Protein AF-A0A2S8AFX7-F1 (afdb_monomer)

Mean predicted aligned error: 3.8 Å

Sequence (195 aa):
MDLKKYFKIIALKYQKILKDNLLFWNLWNTNYLFEFLDNYKEEYPEYYNMFTEINTICWKFNDSHKISVKELYITLDKYYPFIDDNTLDDLDDFNLPEVVIKELTYSFNTIYDGIKSNKRYGDKSSDASINIISVILESNKLDYDDTNIPILKNEIDAQIKLIQDLSKPQAYTYKDRNIYRDKEAMASIKFNENY

Solvent-accessible surface area (backbone atoms only — not comparable to full-atom values): 10939 Å² total; per-residue (Å²): 116,53,64,74,59,47,54,53,49,47,56,64,38,53,78,49,41,37,78,90,38,38,60,52,55,34,50,37,29,49,41,59,42,52,62,53,44,66,79,42,33,87,83,40,44,70,60,40,53,53,50,48,56,52,52,52,54,53,42,51,25,46,60,65,76,44,82,54,66,66,59,47,46,67,62,48,54,77,43,57,70,75,66,53,69,68,67,56,69,72,45,47,85,86,38,66,72,42,39,38,53,50,44,49,44,56,51,51,51,43,50,50,52,18,62,76,68,71,47,91,52,56,80,61,30,69,48,48,45,49,52,54,50,39,54,31,29,49,40,65,76,42,66,72,74,50,45,77,43,54,40,58,33,36,53,54,54,19,51,56,51,48,48,58,53,31,49,44,96,74,87,73,37,74,92,47,44,57,65,69,56,48,71,67,33,64,60,68,67,68,70,41,90,89,98

Nearest PDB structures (foldseek):
  3f7c-assembly1_A-2  TM=6.923E-01  e=1.502E-01  Marinobacter nauticus VT8
  4tw3-assembly1_A  TM=1.532E-01  e=7.963E+00  Prochlorococcus marinus str. MIT 9313

pLDDT: mean 92.51, std 6.41, range [66.12, 98.62]

Organism: NCBI:txid1679466

Foldseek 3Di:
DWPVVLLVLLLVLLVLFDPLCLLVLLLLLLVLLLVVLVVCCVVVVVLNVLLVLLSVLSLVCSLVSHDDPVSLCVNVVVCVLVDDPVRLVPFDLLDLNSLSSNLSSVSSVQVSCCVVVVHRTDSPSLVSNLSSVVSQCVQVVHDSRPCVQLQNVQSSVQSSVSSNPSSDDDNDHPVCSQPSHDPCSNVVTGHDPVD

Radius of gyration: 16.25 Å; Cα contacts (8 Å, |Δi|>4): 209; chains: 1; bounding box: 40×34×45 Å

Structure (mmCIF, N/CA/C/O backbone):
data_AF-A0A2S8AFX7-F1
#
_entry.id   AF-A0A2S8AFX7-F1
#
loop_
_atom_site.group_PDB
_atom_site.id
_atom_site.type_symbol
_atom_site.label_atom_id
_atom_site.label_alt_id
_atom_site.label_comp_id
_atom_site.label_asym_id
_atom_site.label_entity_id
_atom_site.label_seq_id
_atom_site.pdbx_PDB_ins_code
_atom_site.Cartn_x
_atom_site.Cartn_y
_atom_site.Cartn_z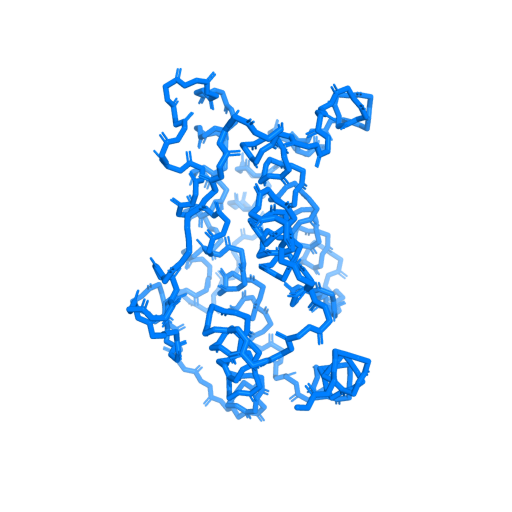
_atom_site.occupancy
_atom_site.B_iso_or_equiv
_atom_site.auth_seq_id
_atom_site.auth_comp_id
_atom_site.auth_asym_id
_atom_site.auth_atom_id
_atom_site.pdbx_PDB_model_num
ATOM 1 N N . MET A 1 1 ? -9.107 -3.747 -19.156 1.00 80.19 1 MET A N 1
ATOM 2 C CA . MET A 1 1 ? -9.891 -2.674 -18.495 1.00 80.19 1 MET A CA 1
ATOM 3 C C . MET A 1 1 ? -8.916 -1.543 -18.345 1.00 80.19 1 MET A C 1
ATOM 5 O O . MET A 1 1 ? -7.898 -1.813 -17.745 1.00 80.19 1 MET A O 1
ATOM 9 N N . ASP A 1 2 ? -9.170 -0.358 -18.892 1.00 87.88 2 ASP A N 1
ATOM 10 C CA . ASP A 1 2 ? -8.189 0.727 -18.784 1.00 87.88 2 ASP A CA 1
ATOM 11 C C . ASP A 1 2 ? -8.025 1.233 -17.337 1.00 87.88 2 ASP A C 1
ATOM 13 O O . ASP A 1 2 ? -8.918 1.068 -16.493 1.00 87.88 2 ASP A O 1
ATOM 17 N N . LEU A 1 3 ? -6.882 1.871 -17.069 1.00 90.75 3 LEU A N 1
ATOM 18 C CA . LEU A 1 3 ? -6.523 2.400 -15.753 1.00 90.75 3 LEU A CA 1
ATOM 19 C C . LEU A 1 3 ? -7.507 3.455 -15.245 1.00 90.75 3 LEU A C 1
ATOM 21 O O . LEU A 1 3 ? -7.882 3.451 -14.073 1.00 90.75 3 LEU A O 1
ATOM 25 N N . LYS A 1 4 ? -8.018 4.323 -16.125 1.00 92.62 4 LYS A N 1
ATOM 26 C CA . LYS A 1 4 ? -8.999 5.354 -15.744 1.00 92.62 4 LYS A CA 1
ATOM 27 C C . LYS A 1 4 ? -10.280 4.723 -15.202 1.00 92.62 4 LYS A C 1
ATOM 29 O O . LYS A 1 4 ? -10.865 5.215 -14.235 1.00 92.62 4 LYS A O 1
ATOM 34 N N . LYS A 1 5 ? -10.744 3.634 -15.816 1.00 93.81 5 LYS A N 1
ATOM 35 C CA . LYS A 1 5 ? -11.893 2.854 -15.353 1.00 93.81 5 LYS A CA 1
ATOM 36 C C . LYS A 1 5 ? -11.580 2.136 -14.044 1.00 93.81 5 LYS A C 1
ATOM 38 O O . LYS A 1 5 ? -12.441 2.120 -13.165 1.00 93.81 5 LYS A O 1
ATOM 43 N N . TYR A 1 6 ? -10.378 1.587 -13.902 1.00 95.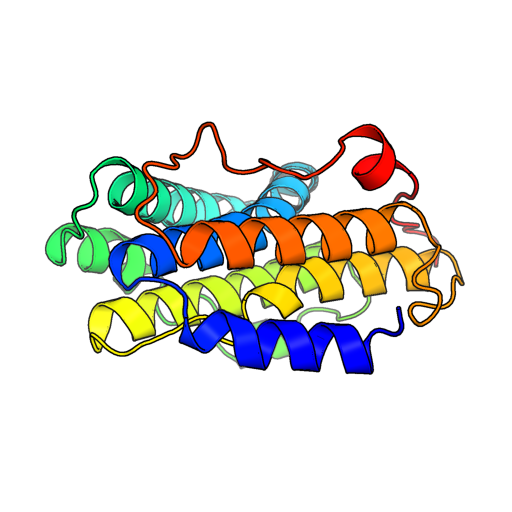31 6 TYR A N 1
ATOM 44 C CA . TYR A 1 6 ? -9.913 0.971 -12.662 1.00 95.31 6 TYR A CA 1
ATOM 45 C C . TYR A 1 6 ? -9.937 1.962 -11.480 1.00 95.31 6 TYR A C 1
ATOM 47 O O . TYR A 1 6 ? -10.636 1.698 -10.500 1.00 95.31 6 TYR A O 1
ATOM 55 N N . PHE A 1 7 ? -9.320 3.144 -11.597 1.00 95.06 7 PHE A N 1
ATOM 56 C CA . PHE A 1 7 ? -9.307 4.143 -10.518 1.00 95.06 7 PHE A CA 1
ATOM 57 C C . PHE A 1 7 ? -10.716 4.617 -10.141 1.00 95.06 7 PHE A C 1
ATOM 59 O O . PHE A 1 7 ? -11.039 4.767 -8.963 1.00 95.06 7 PHE A O 1
ATOM 66 N N . LYS A 1 8 ? -11.617 4.764 -11.124 1.00 95.50 8 LYS A N 1
ATOM 67 C CA . LYS A 1 8 ? -13.039 5.048 -10.852 1.00 95.50 8 LYS A CA 1
ATOM 68 C C . LYS A 1 8 ? -13.706 3.935 -10.042 1.00 95.50 8 LYS A C 1
ATOM 70 O O . LYS A 1 8 ? -14.503 4.221 -9.150 1.00 95.50 8 LYS A O 1
ATOM 75 N N . ILE A 1 9 ? -13.411 2.671 -10.349 1.00 95.88 9 ILE A N 1
ATOM 76 C CA . ILE A 1 9 ? -13.941 1.524 -9.603 1.00 95.88 9 ILE A CA 1
ATOM 77 C C . ILE A 1 9 ? -13.411 1.526 -8.168 1.00 95.88 9 ILE A C 1
ATOM 79 O O . ILE A 1 9 ? -14.213 1.340 -7.250 1.00 95.88 9 ILE A O 1
ATOM 83 N N . ILE A 1 10 ? -12.110 1.754 -7.970 1.00 97.06 10 ILE A N 1
ATOM 84 C CA . ILE A 1 10 ? -11.505 1.838 -6.637 1.00 97.06 10 ILE A CA 1
ATOM 85 C C . ILE A 1 10 ? -12.144 2.961 -5.828 1.00 97.06 10 ILE A C 1
ATOM 87 O O . ILE A 1 10 ? -12.676 2.685 -4.757 1.00 97.06 10 ILE A O 1
ATOM 91 N N . ALA A 1 11 ? -12.226 4.179 -6.368 1.00 95.56 11 ALA A N 1
ATOM 92 C CA . ALA A 1 11 ? -12.830 5.316 -5.674 1.00 95.56 11 ALA A CA 1
ATOM 93 C C . ALA A 1 11 ? -14.282 5.037 -5.232 1.00 95.56 11 ALA A C 1
ATOM 95 O O . ALA A 1 11 ? -14.674 5.353 -4.106 1.00 95.56 11 ALA A O 1
ATOM 96 N N . LEU A 1 12 ? -15.082 4.387 -6.088 1.00 96.19 12 LEU A N 1
ATOM 97 C CA . LEU A 1 12 ? -16.464 4.006 -5.771 1.00 96.19 12 LEU A CA 1
ATOM 98 C C . LEU A 1 12 ? -16.556 2.888 -4.723 1.00 96.19 12 LEU A C 1
ATOM 100 O O . LEU A 1 12 ? -17.450 2.905 -3.873 1.00 96.19 12 LEU A O 1
ATOM 104 N N . LYS A 1 13 ? -15.683 1.879 -4.800 1.00 97.00 13 LYS A N 1
ATOM 105 C CA . LYS A 1 13 ? -15.701 0.727 -3.885 1.00 97.00 13 LYS A CA 1
ATOM 106 C C . LYS A 1 13 ? -15.067 1.051 -2.537 1.00 97.00 13 LYS A C 1
ATOM 108 O O . LYS A 1 13 ? -15.552 0.546 -1.528 1.00 97.00 13 LYS A O 1
ATOM 113 N N . TYR A 1 14 ? -14.079 1.939 -2.499 1.00 97.44 14 TYR A N 1
ATOM 114 C CA . TYR A 1 14 ? -13.417 2.383 -1.277 1.00 97.44 14 TYR A CA 1
ATOM 115 C C . TYR A 1 14 ? -14.421 2.908 -0.256 1.00 97.44 14 TYR A C 1
ATOM 117 O O . TYR A 1 14 ? -14.331 2.553 0.914 1.00 97.44 14 TYR A O 1
ATOM 125 N N . GLN A 1 15 ? -15.441 3.658 -0.684 1.00 96.00 15 GLN A N 1
ATOM 126 C CA . GLN A 1 15 ? -16.484 4.176 0.214 1.00 96.00 15 GLN A CA 1
ATOM 127 C C . GLN A 1 15 ? -17.259 3.074 0.956 1.00 96.00 15 GLN A C 1
ATOM 129 O O . GLN A 1 15 ? -17.892 3.339 1.973 1.00 96.00 15 GLN A O 1
ATOM 134 N N . LYS A 1 16 ? -17.204 1.832 0.462 1.00 97.44 16 LYS A N 1
ATOM 135 C CA . LYS A 1 16 ? -17.906 0.675 1.024 1.00 97.44 16 LYS A CA 1
ATOM 136 C C . LYS A 1 16 ? -17.036 -0.182 1.944 1.00 97.44 16 LYS A C 1
ATOM 138 O O . LYS A 1 16 ? -17.580 -1.087 2.569 1.00 97.44 16 LYS A O 1
ATOM 143 N N . ILE A 1 17 ? -15.727 0.073 2.038 1.00 97.94 17 ILE A N 1
ATOM 144 C CA . ILE A 1 17 ? -14.847 -0.651 2.968 1.00 97.94 17 ILE A CA 1
ATOM 145 C C . ILE A 1 17 ? -15.334 -0.413 4.406 1.00 97.94 17 ILE A C 1
ATOM 147 O O . ILE A 1 17 ? -15.574 0.733 4.809 1.00 97.94 17 ILE A O 1
ATOM 151 N N . LEU A 1 18 ? -15.478 -1.476 5.195 1.00 97.25 18 LEU A N 1
ATOM 152 C CA . LEU A 1 18 ? -15.839 -1.338 6.606 1.00 97.25 18 LEU A CA 1
ATOM 153 C C . LEU A 1 18 ? -14.715 -0.650 7.386 1.00 97.25 18 LEU A C 1
ATOM 155 O O . LEU A 1 18 ? -13.544 -0.824 7.067 1.00 97.25 18 LEU A O 1
ATOM 159 N N . LYS A 1 19 ? -15.061 0.122 8.425 1.00 94.38 19 LYS A N 1
ATOM 160 C CA . LYS A 1 19 ? -14.071 0.863 9.228 1.00 94.38 19 LYS A CA 1
ATOM 161 C C . LYS A 1 19 ? -12.952 -0.049 9.746 1.00 94.38 19 LYS A C 1
ATOM 163 O O . LYS A 1 19 ? -11.786 0.309 9.627 1.00 94.38 19 LYS A O 1
ATOM 168 N N . ASP A 1 20 ? -13.312 -1.235 10.227 1.00 94.00 20 ASP A N 1
ATOM 169 C CA . ASP A 1 20 ? -12.374 -2.207 10.804 1.00 94.00 20 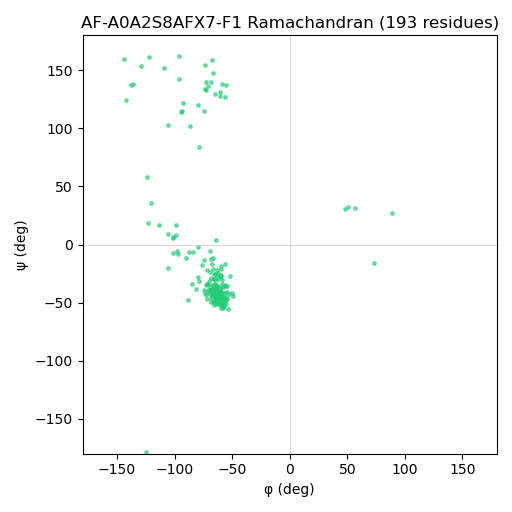ASP A CA 1
ATOM 170 C C . ASP A 1 20 ? -11.407 -2.806 9.768 1.00 94.00 20 ASP A C 1
ATOM 172 O O . ASP A 1 20 ? -10.353 -3.318 10.127 1.00 94.00 20 ASP A O 1
ATOM 176 N N . ASN A 1 21 ? -11.726 -2.677 8.479 1.00 97.31 21 ASN A N 1
ATOM 177 C CA . ASN A 1 21 ? -10.920 -3.172 7.365 1.00 97.31 21 ASN A CA 1
ATOM 178 C C . ASN A 1 21 ? -10.027 -2.087 6.736 1.00 97.31 21 ASN A C 1
ATOM 180 O O . ASN A 1 21 ? -9.241 -2.388 5.837 1.00 97.31 21 ASN A O 1
ATOM 184 N N . LEU A 1 22 ? -10.150 -0.820 7.160 1.00 96.62 22 LEU A N 1
ATOM 185 C CA . LEU A 1 22 ? -9.398 0.292 6.566 1.00 96.62 22 LEU A CA 1
ATOM 186 C C . LEU A 1 22 ? -7.893 0.134 6.757 1.00 96.62 22 LEU A C 1
ATOM 188 O O . LEU A 1 22 ? -7.130 0.374 5.824 1.00 96.62 22 LEU A O 1
ATOM 192 N N . LEU A 1 23 ? -7.459 -0.286 7.946 1.00 97.19 23 LEU A N 1
ATOM 193 C CA . LEU A 1 23 ? -6.038 -0.477 8.209 1.00 97.19 23 LEU A CA 1
ATOM 194 C C . LEU A 1 23 ? -5.467 -1.588 7.322 1.00 97.19 23 LEU A C 1
ATOM 196 O O . LEU A 1 23 ? -4.443 -1.369 6.683 1.00 97.19 23 LEU A O 1
ATOM 200 N N . PHE A 1 24 ? -6.175 -2.713 7.190 1.00 98.50 24 PHE A N 1
ATOM 201 C CA . PHE A 1 24 ? -5.773 -3.789 6.286 1.00 98.50 24 PHE A CA 1
ATOM 202 C C . PHE A 1 24 ? -5.659 -3.320 4.832 1.00 98.50 24 PHE A C 1
ATOM 204 O O . PHE A 1 24 ? -4.673 -3.627 4.173 1.00 98.50 24 PHE A O 1
ATOM 211 N N . TRP A 1 25 ? -6.633 -2.546 4.331 1.00 98.31 25 TRP A N 1
ATOM 212 C CA . TRP A 1 25 ? -6.582 -1.988 2.972 1.00 98.31 25 TRP A CA 1
ATOM 213 C C . TRP A 1 25 ? -5.297 -1.195 2.725 1.00 98.31 25 TRP A C 1
ATOM 215 O O . TRP A 1 25 ? -4.633 -1.395 1.711 1.00 98.31 25 TRP A O 1
ATOM 225 N N . ASN A 1 26 ? -4.931 -0.320 3.661 1.00 98.19 26 ASN A N 1
ATOM 226 C CA . ASN A 1 26 ? -3.717 0.475 3.534 1.00 98.19 26 ASN A CA 1
ATOM 227 C C . ASN A 1 26 ? -2.478 -0.431 3.581 1.00 98.19 26 ASN A C 1
ATOM 229 O O . ASN A 1 26 ? -1.674 -0.414 2.655 1.00 98.19 26 ASN A O 1
ATOM 233 N N . LEU A 1 27 ? -2.374 -1.291 4.599 1.00 98.25 27 LEU A N 1
ATOM 234 C CA . LEU A 1 27 ? -1.200 -2.140 4.801 1.00 98.25 27 LEU A CA 1
ATOM 235 C C . LEU A 1 27 ? -0.986 -3.170 3.695 1.00 98.25 27 LEU A C 1
ATOM 237 O O . LEU A 1 27 ? 0.155 -3.461 3.357 1.00 98.25 27 LEU A O 1
ATOM 241 N N . TRP A 1 28 ? -2.050 -3.709 3.103 1.00 98.56 28 TRP A N 1
ATOM 242 C CA . TRP A 1 28 ? -1.935 -4.644 1.986 1.00 98.56 28 TRP A CA 1
ATOM 243 C C . TRP A 1 28 ? -1.318 -3.974 0.749 1.00 98.56 28 TRP A C 1
ATOM 245 O O . TRP A 1 28 ? -0.454 -4.563 0.094 1.00 98.56 28 TRP A O 1
ATOM 255 N N . ASN A 1 29 ? -1.706 -2.727 0.450 1.00 98.25 29 ASN A N 1
ATOM 256 C CA . ASN A 1 29 ? -1.104 -1.970 -0.650 1.00 98.25 29 ASN A CA 1
ATOM 257 C C . ASN A 1 29 ? 0.353 -1.610 -0.326 1.00 98.25 29 ASN A C 1
ATOM 259 O O . ASN A 1 29 ? 1.239 -1.890 -1.128 1.00 98.25 29 ASN A O 1
ATOM 263 N N . THR A 1 30 ? 0.614 -1.111 0.885 1.00 97.38 30 THR A N 1
ATOM 264 C CA . THR A 1 30 ? 1.960 -0.770 1.373 1.00 97.38 30 THR A CA 1
ATOM 265 C C . THR A 1 30 ? 2.898 -1.982 1.446 1.00 97.38 30 THR A C 1
ATOM 267 O O . THR A 1 30 ? 4.101 -1.831 1.254 1.00 97.38 30 THR A O 1
ATOM 270 N N . ASN A 1 31 ? 2.385 -3.197 1.677 1.00 97.31 31 ASN A N 1
ATOM 271 C CA . ASN A 1 31 ? 3.223 -4.394 1.813 1.00 97.31 31 ASN A CA 1
ATOM 272 C C . ASN A 1 31 ? 4.088 -4.653 0.574 1.00 97.31 31 ASN A C 1
ATOM 274 O O . ASN A 1 31 ? 5.233 -5.067 0.717 1.00 97.31 31 ASN A O 1
ATOM 278 N N . TYR A 1 32 ? 3.564 -4.383 -0.623 1.00 95.88 32 TYR A N 1
ATOM 279 C CA . TYR A 1 32 ? 4.319 -4.591 -1.857 1.00 95.88 32 TYR A CA 1
ATOM 280 C C . TYR A 1 32 ? 5.562 -3.693 -1.932 1.00 95.88 32 TYR A C 1
ATOM 282 O O . TYR A 1 32 ? 6.638 -4.144 -2.305 1.00 95.88 32 TYR A O 1
ATOM 290 N N . LEU A 1 33 ? 5.435 -2.441 -1.490 1.00 96.50 33 LEU A N 1
ATOM 291 C CA . LEU A 1 33 ? 6.539 -1.485 -1.413 1.00 96.50 33 LEU A CA 1
ATOM 292 C C . LEU A 1 33 ? 7.568 -1.923 -0.372 1.00 96.50 33 LEU A C 1
ATOM 294 O O . LEU A 1 33 ? 8.770 -1.856 -0.604 1.00 96.50 33 LEU A O 1
ATOM 298 N N . PHE A 1 34 ? 7.092 -2.403 0.777 1.00 94.75 34 PHE A N 1
ATOM 299 C CA . PHE A 1 34 ? 7.965 -2.868 1.848 1.00 94.75 34 PHE A CA 1
ATOM 300 C C . PHE A 1 34 ? 8.806 -4.082 1.420 1.00 94.75 34 PHE A C 1
ATOM 302 O O . PHE A 1 34 ? 9.978 -4.179 1.775 1.00 94.75 34 PHE A O 1
ATOM 309 N N . GLU A 1 35 ? 8.236 -4.982 0.612 1.00 94.31 35 GLU A N 1
ATOM 310 C CA . GLU A 1 35 ? 8.966 -6.104 0.009 1.00 94.31 35 GLU A CA 1
ATOM 311 C C . GLU A 1 35 ? 10.061 -5.644 -0.966 1.00 94.31 35 GLU A C 1
ATOM 313 O O . GLU A 1 35 ? 11.089 -6.312 -1.071 1.00 94.31 35 GLU A O 1
ATOM 318 N N . PHE A 1 36 ? 9.894 -4.498 -1.637 1.00 93.06 36 PHE A N 1
ATOM 319 C CA . PHE A 1 36 ? 10.983 -3.895 -2.409 1.00 93.06 36 PHE A CA 1
ATOM 320 C C . PHE A 1 36 ? 12.055 -3.290 -1.519 1.00 93.06 36 PHE A C 1
ATOM 322 O O . PHE A 1 36 ? 13.230 -3.564 -1.748 1.00 93.06 36 PHE A O 1
ATOM 329 N N . LEU A 1 37 ? 11.669 -2.515 -0.501 1.00 95.25 37 LEU A N 1
ATOM 330 C CA . LEU A 1 37 ? 12.624 -1.875 0.403 1.00 95.25 37 LEU A CA 1
ATOM 331 C C . LEU A 1 37 ? 13.561 -2.894 1.076 1.00 95.25 37 LEU A C 1
ATOM 333 O O . LEU A 1 37 ? 14.742 -2.608 1.245 1.00 95.25 37 LEU A O 1
ATOM 337 N N . ASP A 1 38 ? 13.074 -4.096 1.412 1.00 95.00 38 ASP A N 1
ATOM 338 C CA . ASP A 1 38 ? 13.910 -5.163 1.995 1.00 95.00 38 ASP A CA 1
ATOM 339 C C . ASP A 1 38 ? 15.072 -5.597 1.081 1.00 95.00 38 ASP A C 1
ATOM 341 O O . ASP A 1 38 ? 16.128 -5.998 1.578 1.00 95.00 38 ASP A O 1
ATOM 345 N N . ASN A 1 39 ? 14.933 -5.4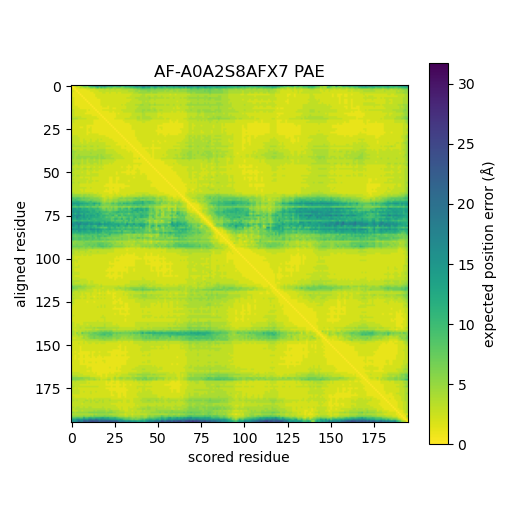59 -0.244 1.00 93.69 39 ASN A N 1
ATOM 346 C CA . ASN A 1 39 ? 16.022 -5.749 -1.183 1.00 93.69 39 ASN A CA 1
ATOM 347 C C . ASN A 1 39 ? 17.139 -4.694 -1.135 1.00 93.69 39 ASN A C 1
ATOM 349 O O . ASN A 1 39 ? 18.268 -5.007 -1.499 1.00 93.69 39 ASN A O 1
ATOM 353 N N . TYR A 1 40 ? 16.841 -3.486 -0.647 1.00 92.31 40 TYR A N 1
ATOM 354 C CA . TYR A 1 40 ? 17.746 -2.330 -0.626 1.00 92.31 40 TYR A CA 1
ATOM 355 C C . TYR A 1 40 ? 18.143 -1.903 0.794 1.00 92.31 40 TYR A C 1
ATOM 357 O O . TYR A 1 40 ? 18.644 -0.801 1.014 1.00 92.31 40 TYR A O 1
ATOM 365 N N . LYS A 1 41 ? 17.942 -2.773 1.790 1.00 94.75 41 LYS A N 1
ATOM 366 C CA . LYS A 1 41 ? 18.207 -2.456 3.203 1.00 94.75 41 LYS A CA 1
ATOM 367 C C . LYS A 1 41 ? 19.658 -2.098 3.525 1.00 94.75 41 LYS A C 1
ATOM 369 O O . LYS A 1 41 ? 19.892 -1.382 4.489 1.00 94.75 41 LYS A O 1
ATOM 374 N N . GLU A 1 42 ? 20.619 -2.599 2.751 1.00 95.88 42 GLU A N 1
ATOM 375 C CA . GLU A 1 42 ? 22.038 -2.271 2.945 1.00 95.88 42 GLU A CA 1
ATOM 376 C C . GLU A 1 42 ? 22.390 -0.903 2.339 1.00 95.88 42 GLU A C 1
ATOM 378 O O . GLU A 1 42 ? 23.287 -0.226 2.834 1.00 95.88 42 GLU A O 1
ATOM 383 N N . GLU A 1 43 ? 21.668 -0.481 1.297 1.00 94.38 43 GLU A N 1
ATOM 384 C CA . GLU A 1 43 ? 21.848 0.814 0.628 1.00 94.38 43 GLU A CA 1
ATOM 385 C C . GLU A 1 43 ? 21.139 1.942 1.390 1.00 94.38 43 GLU A C 1
ATOM 387 O O . GLU A 1 43 ? 21.692 3.027 1.555 1.00 94.38 43 GLU A O 1
ATOM 392 N N . TYR A 1 44 ? 19.949 1.655 1.930 1.00 93.75 44 TYR A N 1
ATOM 393 C CA . TYR A 1 44 ? 19.103 2.607 2.656 1.00 93.75 44 TYR A CA 1
ATOM 394 C C . TYR A 1 44 ? 18.758 2.114 4.081 1.00 93.75 44 TYR A C 1
ATOM 396 O O . TYR A 1 44 ? 17.578 1.982 4.431 1.00 93.75 44 TYR A O 1
ATOM 404 N N . PRO A 1 45 ? 19.755 1.842 4.948 1.00 95.06 45 PRO A N 1
ATOM 405 C CA . PRO A 1 45 ? 19.535 1.197 6.245 1.00 95.06 45 PRO A CA 1
ATOM 406 C C . PRO A 1 45 ? 18.710 2.043 7.218 1.00 95.06 45 PRO A C 1
ATOM 408 O O . PRO A 1 45 ? 17.931 1.501 8.003 1.00 95.06 45 PRO A O 1
ATOM 411 N N . GLU A 1 46 ? 18.850 3.368 7.184 1.00 92.06 46 GLU A N 1
ATOM 412 C CA . GLU A 1 46 ? 18.098 4.268 8.066 1.00 92.06 46 GLU A CA 1
ATOM 413 C C . GLU A 1 46 ? 16.596 4.218 7.757 1.00 92.06 46 GLU A C 1
ATOM 415 O O . GLU A 1 46 ? 15.785 3.975 8.657 1.00 92.06 46 GLU A O 1
ATOM 420 N N . TYR A 1 47 ? 16.234 4.333 6.475 1.00 93.56 47 TYR A N 1
ATOM 421 C CA . TYR A 1 47 ? 14.851 4.220 6.017 1.00 93.56 47 TYR A CA 1
ATOM 422 C C . TYR A 1 47 ? 14.289 2.816 6.241 1.00 93.56 47 TYR A C 1
ATOM 424 O O . TYR A 1 47 ? 13.175 2.679 6.747 1.00 93.56 47 TYR A O 1
ATOM 432 N N . TYR A 1 48 ? 15.061 1.766 5.942 1.00 96.00 48 TYR A N 1
ATOM 433 C CA . TYR A 1 48 ? 14.644 0.385 6.191 1.00 96.00 48 TYR A CA 1
ATOM 434 C C . TYR A 1 48 ? 14.321 0.136 7.668 1.00 96.00 48 TYR A C 1
ATOM 436 O O . TYR A 1 48 ? 13.254 -0.398 7.985 1.00 96.00 48 TYR A O 1
ATOM 444 N N . ASN A 1 49 ? 15.193 0.559 8.586 1.00 94.00 49 ASN A N 1
ATOM 445 C CA . ASN A 1 49 ? 14.970 0.380 10.020 1.00 94.00 49 ASN A CA 1
ATOM 446 C C . ASN A 1 49 ? 13.735 1.152 10.499 1.00 94.00 49 ASN A C 1
ATOM 448 O O . ASN A 1 49 ? 12.885 0.586 11.189 1.00 94.00 49 ASN A O 1
ATOM 452 N N . MET A 1 50 ? 13.594 2.413 10.080 1.00 92.81 50 MET A N 1
ATOM 453 C CA . MET A 1 50 ? 12.427 3.233 10.402 1.00 92.81 50 MET A CA 1
ATOM 454 C C . MET A 1 50 ? 11.128 2.582 9.911 1.00 92.81 50 MET A C 1
ATOM 456 O O . MET A 1 50 ? 10.218 2.335 10.706 1.00 92.81 50 MET A O 1
ATOM 460 N N . PHE A 1 51 ? 11.035 2.248 8.622 1.00 95.12 51 PHE A N 1
ATOM 461 C CA . PHE A 1 51 ? 9.825 1.640 8.073 1.00 95.12 51 PHE A CA 1
ATOM 462 C C . PHE A 1 51 ? 9.554 0.255 8.650 1.00 95.12 51 PHE A C 1
ATOM 464 O O . PHE A 1 51 ? 8.392 -0.120 8.775 1.00 95.12 51 PHE A O 1
ATOM 471 N N . THR A 1 52 ? 10.578 -0.499 9.052 1.00 95.12 52 THR A N 1
ATOM 472 C CA . THR A 1 52 ? 10.393 -1.790 9.728 1.00 95.12 52 THR A CA 1
ATOM 473 C C . THR A 1 52 ? 9.681 -1.619 11.066 1.00 95.12 52 THR A C 1
ATOM 475 O O . THR A 1 52 ? 8.728 -2.353 11.349 1.00 95.12 52 THR A O 1
ATOM 478 N N . GLU A 1 53 ? 10.088 -0.639 11.878 1.00 92.94 53 GLU A N 1
ATOM 479 C CA . GLU A 1 53 ? 9.424 -0.334 13.151 1.00 92.94 53 GLU A CA 1
ATOM 480 C C . GLU A 1 53 ? 7.959 0.073 12.930 1.00 92.94 53 GLU A C 1
ATOM 482 O O . GLU A 1 53 ? 7.055 -0.468 13.577 1.00 92.94 53 GLU A O 1
ATOM 487 N N . ILE A 1 54 ? 7.719 0.964 11.962 1.00 93.31 54 ILE A N 1
ATOM 488 C CA . ILE A 1 54 ? 6.388 1.469 11.597 1.00 93.31 54 ILE A CA 1
ATOM 489 C C . ILE A 1 54 ? 5.486 0.335 11.079 1.00 93.31 54 ILE A C 1
ATOM 491 O O . ILE A 1 54 ? 4.375 0.127 11.572 1.00 93.31 54 ILE A O 1
ATOM 495 N N . ASN A 1 55 ? 5.966 -0.445 10.111 1.00 95.06 55 ASN A N 1
ATOM 496 C CA . ASN A 1 55 ? 5.219 -1.544 9.507 1.00 95.06 55 ASN A CA 1
ATOM 497 C C . ASN A 1 55 ? 4.849 -2.599 10.562 1.00 95.06 55 ASN A C 1
ATOM 499 O O . ASN A 1 55 ? 3.705 -3.055 10.624 1.00 95.06 55 ASN A O 1
ATOM 503 N N . THR A 1 56 ? 5.789 -2.928 11.455 1.00 94.69 56 THR A N 1
ATOM 504 C CA . THR A 1 56 ? 5.570 -3.890 12.544 1.00 94.69 56 THR A CA 1
ATOM 505 C C . THR A 1 56 ? 4.450 -3.441 13.479 1.00 94.69 56 THR A C 1
ATOM 507 O O . THR A 1 56 ? 3.563 -4.237 13.807 1.00 94.69 56 THR A O 1
ATOM 510 N N . ILE A 1 57 ? 4.447 -2.172 13.905 1.00 93.31 57 ILE A N 1
ATOM 511 C CA . ILE A 1 57 ? 3.409 -1.682 14.818 1.00 93.31 57 ILE A CA 1
ATOM 512 C C . ILE A 1 57 ? 2.039 -1.603 14.134 1.00 93.31 57 ILE A C 1
ATOM 514 O O . ILE A 1 57 ? 1.032 -1.994 14.731 1.00 93.31 57 ILE A O 1
ATOM 518 N N . CYS A 1 58 ? 1.980 -1.185 12.868 1.00 94.69 58 CYS A N 1
ATOM 519 C CA . CYS A 1 58 ? 0.719 -1.123 12.136 1.00 94.69 58 CYS A CA 1
ATOM 520 C C . CYS A 1 58 ? 0.101 -2.514 11.933 1.00 94.69 58 CYS A C 1
ATOM 522 O O . CYS A 1 58 ? -1.098 -2.687 12.171 1.00 94.69 58 CYS A O 1
ATOM 524 N N . TRP A 1 59 ? 0.899 -3.522 11.574 1.00 97.00 59 TRP A N 1
ATOM 525 C CA . TRP A 1 59 ? 0.405 -4.897 11.469 1.00 97.00 59 TRP A CA 1
ATOM 526 C C . TRP A 1 59 ? -0.031 -5.470 12.816 1.00 97.00 59 TRP A C 1
ATOM 528 O O . TRP A 1 59 ? -1.068 -6.125 12.885 1.00 97.00 59 TRP A O 1
ATOM 538 N N . LYS A 1 60 ? 0.666 -5.151 13.913 1.00 95.69 60 LYS A N 1
ATOM 539 C CA . LYS A 1 60 ? 0.219 -5.521 15.266 1.00 95.69 60 LYS A CA 1
ATOM 540 C C . LYS A 1 60 ? -1.169 -4.947 15.588 1.00 95.69 60 LYS A C 1
ATOM 542 O O . LYS A 1 60 ? -2.000 -5.639 16.184 1.00 95.69 60 LYS A O 1
ATOM 547 N N . PHE A 1 61 ? -1.449 -3.700 15.206 1.00 94.81 61 PHE A N 1
ATOM 548 C CA . PHE A 1 61 ? -2.776 -3.100 15.398 1.00 94.81 61 PHE A CA 1
ATOM 549 C C . PHE A 1 61 ? -3.848 -3.756 14.536 1.00 94.81 61 PHE A C 1
ATOM 551 O O . PHE A 1 61 ? -4.952 -3.992 15.031 1.00 94.81 61 PHE A O 1
ATOM 558 N N . ASN A 1 62 ? -3.518 -4.085 13.285 1.00 96.31 62 ASN A N 1
ATOM 559 C CA . ASN A 1 62 ? -4.414 -4.827 12.407 1.00 96.31 62 ASN A CA 1
ATOM 560 C C . ASN A 1 62 ? -4.770 -6.194 13.008 1.00 96.31 62 ASN A C 1
ATOM 562 O O . ASN A 1 62 ? -5.942 -6.483 13.229 1.00 96.31 62 ASN A O 1
ATOM 566 N N . ASP A 1 63 ? -3.760 -6.991 13.355 1.00 96.19 63 ASP A N 1
ATOM 567 C CA . ASP A 1 63 ? -3.928 -8.373 13.819 1.00 96.19 63 ASP A CA 1
ATOM 568 C C . ASP A 1 63 ? -4.651 -8.465 15.170 1.00 96.19 63 ASP A C 1
ATOM 570 O O . ASP A 1 63 ? -5.351 -9.436 15.453 1.00 96.19 63 ASP A O 1
ATOM 574 N N . SER A 1 64 ? -4.502 -7.448 16.022 1.00 93.94 64 SER A N 1
ATOM 575 C CA . SER A 1 64 ? -5.205 -7.376 17.308 1.00 93.94 64 SER A CA 1
ATOM 576 C C . SER A 1 64 ? -6.586 -6.718 17.225 1.00 93.94 64 SER A C 1
ATOM 578 O O . SER A 1 64 ? -7.296 -6.695 18.236 1.00 93.94 64 SER A O 1
ATOM 580 N N . HIS A 1 65 ? -6.956 -6.161 16.064 1.00 89.69 65 HIS A N 1
ATOM 581 C CA . HIS A 1 65 ? -8.122 -5.292 15.866 1.00 89.69 65 HIS A CA 1
ATOM 582 C C . HIS A 1 65 ? -8.226 -4.169 16.915 1.00 89.69 65 HIS A C 1
ATOM 584 O O . HIS A 1 65 ? -9.318 -3.750 17.312 1.00 89.69 65 HIS A O 1
ATOM 590 N N . LYS A 1 66 ? -7.079 -3.701 17.421 1.00 89.56 66 LYS A N 1
ATOM 591 C CA . LYS A 1 66 ? -6.989 -2.716 18.501 1.00 89.56 66 LYS A CA 1
ATOM 592 C C . LYS A 1 66 ? -5.841 -1.760 18.239 1.00 89.56 66 LYS A C 1
ATOM 594 O O . LYS A 1 66 ? -4.686 -2.156 18.144 1.00 89.56 66 LYS A O 1
ATOM 599 N N . ILE A 1 67 ? -6.167 -0.474 18.213 1.00 86.38 67 ILE A N 1
ATOM 600 C CA . ILE A 1 67 ? -5.179 0.594 18.103 1.00 86.38 67 ILE A CA 1
ATOM 601 C C . ILE A 1 67 ? -4.830 1.066 19.511 1.00 86.38 67 ILE A C 1
ATOM 603 O O . ILE A 1 67 ? -5.664 1.638 20.216 1.00 86.38 67 ILE A O 1
ATOM 607 N N . SER A 1 68 ? -3.581 0.848 19.918 1.00 85.81 68 SER A N 1
ATOM 608 C CA . SER A 1 68 ? -3.042 1.464 21.126 1.00 85.81 68 SER A CA 1
ATOM 609 C C . SER A 1 68 ? -2.492 2.837 20.772 1.00 85.81 68 SER A C 1
ATOM 611 O O . SER A 1 68 ? -1.389 2.956 20.249 1.00 85.81 68 SER A O 1
ATOM 613 N N . VAL A 1 69 ? -3.247 3.888 21.093 1.00 76.19 69 VAL A N 1
ATOM 614 C CA . VAL A 1 69 ? -2.831 5.284 20.868 1.00 76.19 69 VAL A CA 1
ATOM 615 C C . VAL A 1 69 ? -1.475 5.580 21.522 1.00 76.19 69 VAL A C 1
ATOM 617 O O . VAL A 1 69 ? -0.650 6.284 20.954 1.00 76.19 69 VAL A O 1
ATOM 620 N N . LYS A 1 70 ? -1.201 4.989 22.693 1.00 82.12 70 LYS A N 1
ATOM 621 C CA . LYS A 1 70 ? 0.092 5.130 23.372 1.00 82.12 70 LYS A CA 1
ATOM 622 C C . LYS A 1 70 ? 1.240 4.518 22.564 1.00 82.12 70 LYS A C 1
ATOM 624 O O . LYS A 1 70 ? 2.285 5.144 22.455 1.00 82.12 70 LYS A O 1
ATOM 629 N N . GLU A 1 71 ? 1.070 3.304 22.040 1.00 82.94 71 GLU A N 1
ATOM 630 C CA . GLU A 1 71 ? 2.113 2.667 21.220 1.00 82.94 71 GLU A CA 1
ATOM 63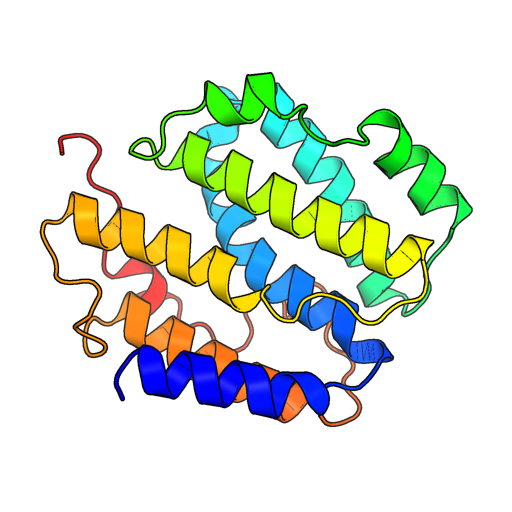1 C C . GLU A 1 71 ? 2.269 3.382 19.875 1.00 82.94 71 GLU A C 1
ATOM 633 O O . GLU A 1 71 ? 3.390 3.564 19.417 1.00 82.94 71 GLU A O 1
ATOM 638 N N . LEU A 1 72 ? 1.162 3.862 19.299 1.00 79.12 72 LEU A N 1
ATOM 639 C CA . LEU A 1 72 ? 1.175 4.685 18.096 1.00 79.12 72 LEU A CA 1
ATOM 640 C C . LEU A 1 72 ? 2.036 5.936 18.304 1.00 79.12 72 LEU A C 1
ATOM 642 O O . LEU A 1 72 ? 2.927 6.175 17.504 1.00 79.12 72 LEU A O 1
ATOM 646 N N . TYR A 1 73 ? 1.834 6.684 19.392 1.00 77.50 73 TYR A N 1
ATOM 647 C CA . TYR A 1 73 ? 2.650 7.866 19.680 1.00 77.50 73 TYR A CA 1
ATOM 648 C C . TYR A 1 73 ? 4.107 7.515 19.998 1.00 77.50 73 TYR A C 1
ATOM 650 O O . TYR A 1 73 ? 5.009 8.150 19.474 1.00 77.50 73 TYR A O 1
ATOM 658 N N . ILE A 1 74 ? 4.374 6.479 20.802 1.00 79.44 74 ILE A N 1
ATOM 659 C CA . ILE A 1 74 ? 5.758 6.109 21.154 1.00 79.44 74 ILE A CA 1
ATOM 660 C C . ILE A 1 74 ? 6.575 5.710 19.918 1.00 79.44 74 ILE A C 1
ATOM 662 O O . ILE A 1 74 ? 7.748 6.066 19.835 1.00 79.44 74 ILE A O 1
ATOM 666 N N . THR A 1 75 ? 5.980 4.968 18.982 1.00 74.75 75 THR A N 1
ATOM 667 C CA . THR A 1 75 ? 6.692 4.484 17.795 1.00 74.75 75 THR A CA 1
ATOM 668 C C . THR A 1 75 ? 6.643 5.492 16.651 1.00 74.75 75 THR A C 1
ATOM 670 O O . THR A 1 75 ? 7.681 5.791 16.076 1.00 74.75 75 THR A O 1
ATOM 673 N N . LEU A 1 76 ? 5.470 6.044 16.324 1.00 74.62 76 LEU A N 1
ATOM 674 C CA . LEU A 1 76 ? 5.300 6.893 15.141 1.00 74.62 76 LEU A CA 1
ATOM 675 C C . LEU A 1 76 ? 5.674 8.362 15.386 1.00 74.62 76 LEU A C 1
ATOM 677 O O . LEU A 1 76 ? 6.250 8.962 14.486 1.00 74.62 76 LEU A O 1
ATOM 681 N N . ASP A 1 77 ? 5.453 8.941 16.578 1.00 77.50 77 ASP A N 1
ATOM 682 C CA . ASP A 1 77 ? 5.802 10.362 16.811 1.00 77.50 77 ASP A CA 1
ATOM 683 C C . ASP A 1 77 ? 7.309 10.601 16.833 1.00 77.50 77 ASP A C 1
ATOM 685 O O . ASP A 1 77 ? 7.750 11.713 16.562 1.00 77.50 77 ASP A O 1
ATOM 689 N N . LYS A 1 78 ? 8.109 9.570 17.136 1.00 76.31 78 LYS A N 1
ATOM 690 C CA . LYS A 1 78 ? 9.573 9.650 17.037 1.00 76.31 78 LYS A CA 1
ATOM 691 C C . LYS A 1 78 ? 10.012 10.056 15.632 1.00 76.31 78 LYS A C 1
ATOM 693 O O . LYS A 1 78 ? 11.025 10.731 15.484 1.00 76.31 78 LYS A O 1
ATOM 698 N N . TYR A 1 79 ? 9.267 9.596 14.635 1.00 76.44 79 TYR A N 1
ATOM 699 C CA . TYR A 1 79 ? 9.604 9.779 13.241 1.00 76.44 79 TYR A CA 1
ATOM 700 C C . TYR A 1 79 ? 8.722 10.834 12.572 1.00 76.44 79 TYR A C 1
ATOM 702 O O . TYR A 1 79 ? 9.142 11.356 11.563 1.00 76.44 79 TYR A O 1
ATOM 710 N N . TYR A 1 80 ? 7.543 11.184 13.101 1.00 72.75 80 TYR A N 1
ATOM 711 C CA . TYR A 1 80 ? 6.589 12.065 12.416 1.00 72.75 80 TYR A CA 1
ATOM 712 C C . TYR A 1 80 ? 7.000 13.560 12.387 1.00 72.75 80 TYR A C 1
ATOM 714 O O . TYR A 1 80 ? 7.266 14.127 13.453 1.00 72.75 80 TYR A O 1
ATOM 722 N N . PRO A 1 81 ? 6.912 14.256 11.229 1.00 69.94 81 PRO A N 1
ATOM 723 C CA . PRO A 1 81 ? 6.625 13.722 9.888 1.00 69.94 81 PRO A CA 1
ATOM 724 C C . PRO A 1 81 ? 7.748 12.789 9.414 1.00 69.94 81 PRO A C 1
ATOM 726 O O . PRO A 1 81 ? 8.907 13.174 9.502 1.00 69.94 81 PRO A O 1
ATOM 729 N N . PHE A 1 82 ? 7.389 11.578 8.943 1.00 75.94 82 PHE A N 1
ATOM 730 C CA . PHE A 1 82 ? 8.330 10.448 8.770 1.00 75.94 82 PHE A CA 1
ATOM 731 C C . PHE A 1 82 ? 9.607 10.814 8.008 1.00 75.94 82 PHE A C 1
ATOM 733 O O . PHE A 1 82 ? 10.694 10.396 8.395 1.00 75.94 82 PHE A O 1
ATOM 740 N N . ILE A 1 83 ? 9.458 11.606 6.949 1.00 79.75 83 ILE A N 1
ATOM 741 C CA . ILE A 1 83 ? 10.535 12.276 6.224 1.00 79.75 83 ILE A CA 1
ATOM 742 C C . ILE A 1 83 ? 10.024 13.693 5.944 1.00 79.75 83 ILE A C 1
ATOM 744 O O . ILE A 1 83 ? 8.840 13.858 5.629 1.00 79.75 83 ILE A O 1
ATOM 748 N N . ASP A 1 84 ? 10.868 14.711 6.113 1.00 79.81 84 ASP A N 1
ATOM 749 C CA . ASP A 1 84 ? 10.491 16.089 5.802 1.00 79.81 84 ASP A CA 1
ATOM 750 C C . ASP A 1 84 ? 10.440 16.334 4.288 1.00 79.81 84 ASP A C 1
ATOM 752 O O . ASP A 1 84 ? 11.125 15.667 3.514 1.00 79.81 84 ASP A O 1
ATOM 756 N N . ASP A 1 85 ? 9.635 17.314 3.874 1.00 79.44 85 ASP A N 1
ATOM 757 C CA . ASP A 1 85 ? 9.359 17.568 2.457 1.00 79.44 85 ASP A CA 1
ATOM 758 C C . ASP A 1 85 ? 10.629 17.874 1.643 1.00 79.44 85 ASP A C 1
ATOM 760 O O . ASP A 1 85 ? 10.715 17.441 0.501 1.00 79.44 85 ASP A O 1
ATOM 764 N N . ASN A 1 86 ? 11.648 18.534 2.217 1.00 81.94 86 ASN A N 1
ATOM 765 C CA . ASN A 1 86 ? 12.875 18.828 1.462 1.00 81.94 86 ASN A CA 1
ATOM 766 C C . ASN A 1 86 ? 13.658 17.545 1.172 1.00 81.94 86 ASN A C 1
ATOM 768 O O . ASN A 1 86 ? 14.121 17.342 0.056 1.00 81.94 86 ASN A O 1
ATOM 772 N N . THR A 1 87 ? 13.764 16.659 2.165 1.00 82.75 87 THR A N 1
ATOM 773 C CA . THR A 1 87 ? 14.412 15.356 1.985 1.00 82.75 87 THR A CA 1
ATOM 774 C C . THR A 1 87 ? 13.639 14.486 0.988 1.00 82.75 87 THR A C 1
ATOM 776 O O . THR A 1 87 ? 14.252 13.755 0.217 1.00 82.75 87 THR A O 1
ATOM 779 N N . LEU A 1 88 ? 12.302 14.566 0.960 1.00 85.19 88 LEU A N 1
ATOM 780 C CA . LEU A 1 88 ? 11.491 13.883 -0.056 1.00 85.19 88 LEU A CA 1
ATOM 781 C C . LEU A 1 88 ? 11.685 14.464 -1.461 1.00 85.19 88 LEU A C 1
ATOM 783 O O . LEU A 1 88 ? 11.697 13.702 -2.425 1.00 85.19 88 LEU A O 1
ATOM 787 N N . ASP A 1 89 ? 11.822 15.782 -1.590 1.00 85.62 89 ASP A N 1
ATOM 788 C CA . ASP A 1 89 ? 12.037 16.450 -2.877 1.00 85.62 89 ASP A CA 1
ATOM 789 C C . ASP A 1 89 ? 13.420 16.132 -3.472 1.00 85.62 89 ASP A C 1
ATOM 791 O O . ASP A 1 89 ? 13.566 16.101 -4.694 1.00 85.62 89 ASP A O 1
ATOM 795 N N . ASP A 1 90 ? 14.413 15.849 -2.623 1.00 89.31 90 ASP A N 1
ATOM 796 C CA . ASP A 1 90 ? 15.776 15.485 -3.032 1.00 89.31 90 ASP A CA 1
ATOM 797 C C . ASP A 1 90 ? 15.904 14.037 -3.548 1.00 89.31 90 ASP A C 1
ATOM 799 O O . ASP A 1 90 ? 16.887 13.709 -4.215 1.00 89.31 90 ASP A O 1
ATOM 803 N N . LEU A 1 91 ? 14.933 13.168 -3.247 1.00 89.12 91 LEU A N 1
ATOM 804 C CA . LEU A 1 91 ? 14.908 11.780 -3.716 1.00 89.12 91 LEU A CA 1
ATOM 805 C C . LEU A 1 91 ? 14.564 11.715 -5.220 1.00 89.12 91 LEU A C 1
ATOM 807 O O . LEU A 1 91 ? 13.676 12.418 -5.705 1.00 89.12 91 LEU A O 1
ATOM 811 N N . ASP A 1 92 ? 15.221 10.830 -5.957 1.00 87.25 92 ASP A N 1
ATOM 812 C CA . ASP A 1 92 ? 15.095 10.655 -7.401 1.00 87.25 92 ASP A CA 1
ATOM 813 C C . ASP A 1 92 ? 13.846 9.835 -7.774 1.00 87.25 92 ASP A C 1
ATOM 815 O O . ASP A 1 92 ? 13.701 8.667 -7.411 1.00 87.25 92 ASP A O 1
ATOM 819 N N . ASP A 1 93 ? 12.950 10.446 -8.554 1.00 85.81 93 ASP A N 1
ATOM 820 C CA . ASP A 1 93 ? 11.717 9.822 -9.053 1.00 85.81 93 ASP A CA 1
ATOM 821 C C . ASP A 1 93 ? 11.963 8.696 -10.074 1.00 85.81 93 ASP A C 1
ATOM 823 O O . ASP A 1 93 ? 11.046 7.936 -10.392 1.00 85.81 93 ASP A O 1
ATOM 827 N N . PHE A 1 94 ? 13.187 8.568 -10.590 1.00 84.12 94 PHE A N 1
ATOM 828 C CA . PHE A 1 94 ? 13.581 7.512 -11.525 1.00 84.12 94 PHE A CA 1
ATOM 829 C C . PHE A 1 94 ? 14.368 6.381 -10.849 1.00 84.12 94 PHE A C 1
ATOM 831 O O . PHE A 1 94 ? 14.609 5.337 -11.461 1.00 84.12 94 PHE A O 1
ATOM 838 N N . ASN A 1 95 ? 14.722 6.544 -9.572 1.00 89.62 95 ASN A N 1
ATOM 839 C CA . ASN A 1 95 ? 15.384 5.529 -8.767 1.00 89.62 95 ASN A CA 1
ATOM 840 C C . ASN A 1 95 ? 14.339 4.726 -7.973 1.00 89.62 95 ASN A C 1
ATOM 842 O O . ASN A 1 95 ? 13.673 5.247 -7.081 1.00 89.62 95 ASN A O 1
ATOM 846 N N . LEU A 1 96 ? 14.190 3.433 -8.282 1.00 92.12 96 LEU A N 1
ATOM 847 C CA . LEU A 1 96 ? 13.163 2.592 -7.658 1.00 92.12 96 LEU A CA 1
ATOM 848 C C . LEU A 1 96 ? 13.223 2.569 -6.111 1.00 92.12 96 LEU A C 1
ATOM 850 O O . LEU A 1 96 ? 12.174 2.782 -5.499 1.00 92.12 96 LEU A O 1
ATOM 854 N N . PRO A 1 97 ? 14.375 2.309 -5.458 1.00 93.38 97 PRO A N 1
ATOM 855 C CA . PRO A 1 97 ? 14.501 2.425 -4.002 1.00 93.38 97 PRO A CA 1
ATOM 856 C C . PRO A 1 97 ? 13.967 3.744 -3.431 1.00 93.38 97 PRO A C 1
ATOM 858 O O . PRO A 1 97 ? 13.247 3.745 -2.431 1.00 93.38 97 PRO A O 1
ATOM 861 N N . GLU A 1 98 ? 14.281 4.863 -4.077 1.00 94.44 98 GLU A N 1
ATOM 862 C CA . GLU A 1 98 ? 13.908 6.194 -3.601 1.00 94.44 98 GLU A CA 1
ATOM 863 C C . GLU A 1 98 ? 12.420 6.487 -3.814 1.00 94.44 98 GLU A C 1
ATOM 865 O O . GLU A 1 98 ? 11.751 6.971 -2.897 1.00 94.44 98 GLU A O 1
ATOM 870 N N . VAL A 1 99 ? 11.846 6.061 -4.943 1.00 95.06 99 VAL A N 1
ATOM 871 C CA . VAL A 1 99 ? 10.389 6.078 -5.156 1.00 95.06 99 VAL A CA 1
ATOM 872 C C . VAL A 1 99 ? 9.670 5.228 -4.104 1.00 95.06 99 VAL A C 1
ATOM 874 O O . VAL A 1 99 ? 8.651 5.648 -3.552 1.00 95.06 99 VAL A O 1
ATOM 877 N N . VAL A 1 100 ? 10.204 4.049 -3.766 1.00 96.75 100 VAL A N 1
ATOM 878 C CA . VAL A 1 100 ? 9.659 3.198 -2.696 1.00 96.75 100 VAL A CA 1
ATOM 879 C C . VAL A 1 100 ? 9.658 3.939 -1.358 1.00 96.75 100 VAL A C 1
ATOM 881 O O . VAL A 1 100 ? 8.651 3.904 -0.649 1.00 96.75 100 VAL A O 1
ATOM 884 N N . ILE A 1 101 ? 10.735 4.650 -1.017 1.00 96.19 101 ILE A N 1
ATOM 885 C CA . ILE A 1 101 ? 10.822 5.461 0.207 1.00 96.19 101 ILE A CA 1
ATOM 886 C C . ILE A 1 101 ? 9.767 6.581 0.212 1.00 96.19 101 ILE A C 1
ATOM 888 O O . ILE A 1 101 ? 9.079 6.759 1.227 1.00 96.19 101 ILE A O 1
ATOM 892 N N . LYS A 1 102 ? 9.577 7.295 -0.907 1.00 95.19 102 LYS A N 1
ATOM 893 C CA . LYS A 1 102 ? 8.535 8.332 -1.039 1.00 95.19 102 LYS A CA 1
ATOM 894 C C . LYS A 1 102 ? 7.139 7.758 -0.806 1.00 95.19 102 LYS A C 1
ATOM 896 O O . LYS A 1 102 ? 6.390 8.235 0.048 1.00 95.19 102 LYS A O 1
ATOM 901 N N . GLU A 1 103 ? 6.798 6.687 -1.513 1.00 96.31 103 GLU A N 1
ATOM 902 C CA . GLU A 1 103 ? 5.464 6.090 -1.452 1.00 96.31 103 GLU A CA 1
ATOM 903 C C . GLU A 1 103 ? 5.160 5.444 -0.089 1.00 96.31 103 GLU A C 1
ATOM 905 O O . GLU A 1 103 ? 4.032 5.530 0.414 1.00 96.31 103 GLU A O 1
ATOM 910 N N . LEU A 1 104 ? 6.164 4.844 0.566 1.00 96.38 104 LEU A N 1
ATOM 911 C CA . LEU A 1 104 ? 6.039 4.374 1.949 1.00 96.38 104 LEU A CA 1
ATOM 912 C C . LEU A 1 104 ? 5.791 5.542 2.908 1.00 96.38 104 LEU A C 1
ATOM 914 O O . LEU A 1 104 ? 4.922 5.439 3.777 1.00 96.38 104 LEU A O 1
ATOM 918 N N . THR A 1 105 ? 6.492 6.663 2.726 1.00 95.12 105 THR A N 1
ATOM 919 C CA . THR A 1 105 ? 6.294 7.877 3.530 1.00 95.12 105 THR A CA 1
ATOM 920 C C . THR A 1 105 ? 4.866 8.393 3.412 1.00 95.12 105 THR A C 1
ATOM 922 O O . THR A 1 105 ? 4.186 8.560 4.428 1.00 95.12 105 THR A O 1
ATOM 925 N N . TYR A 1 106 ? 4.362 8.576 2.188 1.00 94.25 106 TYR A N 1
ATOM 926 C CA . TYR A 1 106 ? 2.989 9.035 1.961 1.00 94.25 106 TYR A CA 1
ATOM 927 C C . TYR A 1 106 ? 1.946 8.055 2.510 1.00 94.25 106 TYR A C 1
ATOM 929 O O . TYR A 1 106 ? 0.967 8.471 3.146 1.00 94.25 106 TYR A O 1
ATOM 937 N N . SER A 1 107 ? 2.172 6.752 2.324 1.00 95.44 107 SER A N 1
ATOM 938 C CA . SER A 1 107 ? 1.294 5.699 2.835 1.00 95.44 107 SER A CA 1
ATOM 939 C C . SER A 1 107 ? 1.202 5.731 4.360 1.00 95.44 107 SER A C 1
ATOM 941 O O . SER A 1 107 ? 0.103 5.764 4.921 1.00 95.44 107 SER A O 1
ATOM 943 N N . PHE A 1 108 ? 2.342 5.759 5.053 1.00 94.44 108 PHE A N 1
ATOM 944 C CA . PHE A 1 108 ? 2.352 5.746 6.510 1.00 94.44 108 PHE A CA 1
ATOM 945 C C . PHE A 1 108 ? 1.889 7.071 7.115 1.00 94.44 108 PHE A C 1
ATOM 947 O O . PHE A 1 108 ? 1.166 7.026 8.111 1.00 94.44 108 PHE A O 1
ATOM 954 N N . ASN A 1 109 ? 2.192 8.225 6.505 1.00 92.88 109 ASN A N 1
ATOM 955 C CA . ASN A 1 109 ? 1.621 9.516 6.918 1.00 92.88 109 ASN A CA 1
ATOM 956 C C . ASN A 1 109 ? 0.085 9.468 6.862 1.00 92.88 109 ASN A C 1
ATOM 958 O O . ASN A 1 109 ? -0.587 9.806 7.836 1.00 92.88 109 ASN A O 1
ATOM 962 N N . THR A 1 110 ? -0.477 8.936 5.771 1.00 93.81 110 THR A N 1
ATOM 963 C CA . THR A 1 110 ? -1.931 8.766 5.607 1.00 93.81 110 THR A CA 1
ATOM 964 C C . THR A 1 110 ? -2.533 7.863 6.687 1.00 93.81 110 THR A C 1
ATOM 966 O O . THR A 1 110 ? -3.591 8.175 7.243 1.00 93.81 110 THR A O 1
ATOM 969 N N . ILE A 1 111 ? -1.868 6.747 7.011 1.00 93.56 111 ILE A N 1
ATOM 970 C CA . ILE A 1 111 ? -2.294 5.840 8.086 1.00 93.56 111 ILE A CA 1
ATOM 971 C C . ILE A 1 111 ? -2.254 6.559 9.439 1.00 93.56 111 ILE A C 1
ATOM 973 O O . ILE A 1 111 ? -3.235 6.515 10.185 1.00 93.56 111 ILE A O 1
ATOM 977 N N . TYR A 1 112 ? -1.142 7.222 9.758 1.00 92.12 112 TYR A N 1
ATOM 978 C CA . TYR A 1 112 ? -0.947 7.921 11.025 1.00 92.12 112 TYR A CA 1
ATOM 979 C C . TYR A 1 112 ? -2.002 9.013 11.229 1.00 92.12 112 TYR A C 1
ATOM 981 O O . TYR A 1 112 ? -2.719 8.993 12.234 1.00 92.12 112 TYR A O 1
ATOM 989 N N . ASP A 1 113 ? -2.172 9.906 10.254 1.00 91.19 113 ASP A N 1
ATOM 990 C CA . ASP A 1 113 ? -3.144 10.997 10.324 1.00 91.19 113 ASP A CA 1
ATOM 991 C C . ASP A 1 113 ? -4.578 10.482 10.386 1.00 91.19 113 ASP A C 1
ATOM 993 O O . ASP A 1 113 ? -5.403 11.000 11.148 1.00 91.19 113 ASP A O 1
ATOM 997 N N . GLY A 1 114 ? -4.887 9.435 9.622 1.00 92.38 114 GLY A N 1
ATOM 998 C CA . GLY A 1 114 ? -6.190 8.786 9.630 1.00 92.38 114 GLY A CA 1
ATOM 999 C C . GLY A 1 114 ? -6.556 8.224 11.002 1.00 92.38 114 GLY A C 1
ATOM 1000 O O . GLY A 1 114 ? -7.638 8.506 11.529 1.00 92.38 114 GLY A O 1
ATOM 1001 N N . ILE A 1 115 ? -5.625 7.492 11.618 1.00 90.56 115 ILE A N 1
ATOM 1002 C CA . ILE A 1 115 ? -5.797 6.937 12.961 1.00 90.56 115 ILE A CA 1
ATOM 1003 C C . ILE A 1 115 ? -5.902 8.057 14.003 1.00 90.56 115 ILE A C 1
ATOM 1005 O O . ILE A 1 115 ? -6.848 8.072 14.793 1.00 90.56 115 ILE A O 1
ATOM 1009 N N . LYS A 1 116 ? -4.968 9.015 13.989 1.00 88.81 116 LYS A N 1
ATOM 1010 C CA . LYS A 1 116 ? -4.890 10.112 14.964 1.00 88.81 116 LYS A CA 1
ATOM 1011 C C . LYS A 1 116 ? -6.121 11.010 14.930 1.00 88.81 116 LYS A C 1
ATOM 1013 O O . LYS A 1 116 ? -6.647 11.386 15.975 1.00 88.81 116 LYS A O 1
ATOM 1018 N N . SER A 1 117 ? -6.603 11.344 13.735 1.00 89.25 117 SER A N 1
ATOM 1019 C CA . SER A 1 117 ? -7.775 12.205 13.554 1.00 89.25 117 SER A CA 1
ATOM 1020 C C . SER A 1 117 ? -9.110 11.457 13.641 1.00 89.25 117 SER A C 1
ATOM 1022 O O . SER A 1 117 ? -10.162 12.101 13.621 1.00 89.25 117 SER A O 1
ATOM 1024 N N . ASN A 1 118 ? -9.092 10.118 13.735 1.00 87.94 118 ASN A N 1
ATOM 1025 C CA . ASN A 1 118 ? -10.273 9.250 13.661 1.00 87.94 118 ASN A CA 1
ATOM 1026 C C . ASN A 1 118 ? -11.147 9.550 12.420 1.00 87.94 118 ASN A C 1
ATOM 1028 O O . ASN A 1 118 ? -12.377 9.429 12.456 1.00 87.94 118 ASN A O 1
ATOM 1032 N N . LYS A 1 119 ? -10.510 9.966 11.319 1.00 91.69 119 LYS A N 1
ATOM 1033 C CA . LYS A 1 119 ? -11.148 10.190 10.017 1.00 91.69 119 LYS A CA 1
ATOM 1034 C C . LYS A 1 119 ? -10.976 8.959 9.140 1.00 91.69 119 LYS A C 1
ATOM 1036 O O . LYS A 1 119 ? -10.142 8.102 9.398 1.00 91.69 119 LYS A O 1
ATOM 1041 N N . ARG A 1 120 ? -11.788 8.857 8.092 1.00 94.19 120 ARG A N 1
ATOM 1042 C CA . ARG A 1 120 ? -11.601 7.834 7.059 1.00 94.19 120 ARG A CA 1
ATOM 1043 C C . ARG A 1 120 ? -10.361 8.179 6.224 1.00 94.19 120 ARG A C 1
ATOM 1045 O O . ARG A 1 120 ? -10.213 9.338 5.853 1.00 94.19 120 ARG A O 1
ATOM 1052 N N . TYR A 1 121 ? -9.521 7.194 5.920 1.00 95.56 121 TYR A N 1
ATOM 1053 C CA . TYR A 1 121 ? -8.239 7.372 5.230 1.00 95.56 121 TYR A CA 1
ATOM 1054 C C . TYR A 1 121 ? -7.942 6.209 4.274 1.00 95.56 121 TYR A C 1
ATOM 1056 O O . TYR A 1 121 ? -8.491 5.113 4.427 1.00 95.56 121 TYR A O 1
ATOM 1064 N N . GLY A 1 122 ? -7.046 6.450 3.315 1.00 94.69 122 GLY A N 1
ATOM 1065 C CA . GLY A 1 122 ? -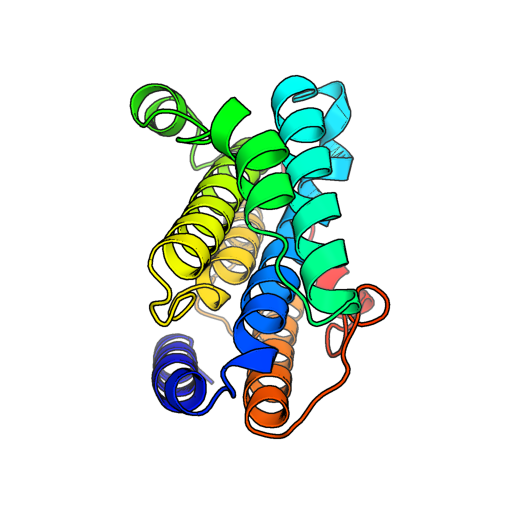6.597 5.443 2.354 1.00 94.69 122 GLY A CA 1
ATOM 1066 C C . GLY A 1 122 ? -7.441 5.342 1.082 1.00 94.69 122 GLY A C 1
ATOM 1067 O O . GLY A 1 122 ? -7.509 4.285 0.461 1.00 94.69 122 GLY A O 1
ATOM 1068 N N . ASP A 1 123 ? -8.105 6.424 0.677 1.00 93.75 123 ASP A N 1
ATOM 1069 C CA . ASP A 1 123 ? -8.811 6.495 -0.610 1.00 93.75 123 ASP A CA 1
ATOM 1070 C C . ASP A 1 123 ? -7.863 6.353 -1.808 1.00 93.75 123 ASP A C 1
ATOM 1072 O O . ASP A 1 123 ? -8.285 5.859 -2.852 1.00 93.75 123 ASP A O 1
ATOM 1076 N N . LYS A 1 124 ? -6.591 6.720 -1.616 1.00 94.38 124 LYS A N 1
ATOM 1077 C CA . LYS A 1 124 ? -5.499 6.586 -2.587 1.00 94.38 124 LYS A CA 1
ATOM 1078 C C . LYS A 1 124 ? -4.499 5.469 -2.280 1.00 94.38 124 LYS A C 1
ATOM 1080 O O . LYS A 1 124 ? -3.471 5.390 -2.935 1.00 94.38 124 LYS A O 1
ATOM 1085 N N . SER A 1 125 ? -4.751 4.587 -1.305 1.00 95.69 125 SER A N 1
ATOM 1086 C CA . SER A 1 125 ? -3.763 3.540 -0.968 1.00 95.69 125 SER A CA 1
ATOM 1087 C C . SER A 1 125 ? -3.449 2.619 -2.145 1.00 95.69 125 SER A C 1
ATOM 10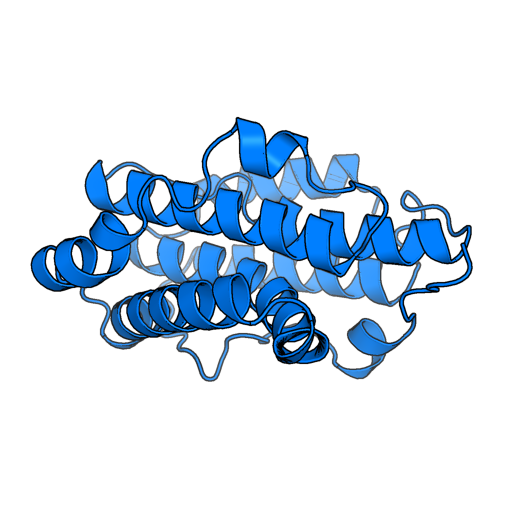89 O O . SER A 1 125 ? -2.368 2.051 -2.191 1.00 95.69 125 SER A O 1
ATOM 1091 N N . SER A 1 126 ? -4.386 2.469 -3.086 1.00 96.50 126 SER A N 1
ATOM 1092 C CA . SER A 1 126 ? -4.175 1.723 -4.327 1.00 96.50 126 SER A CA 1
ATOM 1093 C C . SER A 1 126 ? -3.029 2.251 -5.177 1.00 96.50 126 SER A C 1
ATOM 1095 O O . SER A 1 126 ? -2.419 1.483 -5.916 1.00 96.50 126 SER A O 1
ATOM 1097 N N . ASP A 1 127 ? -2.782 3.556 -5.108 1.00 95.94 127 ASP A N 1
ATOM 1098 C CA . ASP A 1 127 ? -1.885 4.255 -6.017 1.00 95.94 127 ASP A CA 1
ATOM 1099 C C . ASP A 1 127 ? -0.439 3.851 -5.721 1.00 95.94 127 ASP A C 1
ATOM 1101 O O . ASP A 1 127 ? 0.336 3.660 -6.645 1.00 95.94 127 ASP A O 1
ATOM 1105 N N . ALA A 1 128 ? -0.116 3.585 -4.453 1.00 95.62 128 ALA A N 1
ATOM 1106 C CA . ALA A 1 128 ? 1.223 3.231 -3.998 1.00 95.62 128 ALA A CA 1
ATOM 1107 C C . ALA A 1 128 ? 1.820 2.038 -4.771 1.00 95.62 128 ALA A C 1
ATOM 1109 O O . ALA A 1 128 ? 2.895 2.142 -5.358 1.00 95.62 128 ALA A O 1
ATOM 1110 N N . SER A 1 129 ? 1.125 0.892 -4.816 1.00 95.75 129 SER A N 1
ATOM 1111 C CA . SER A 1 129 ? 1.630 -0.294 -5.532 1.00 95.75 129 SER A CA 1
ATOM 1112 C C . SER A 1 129 ? 1.623 -0.105 -7.047 1.00 95.75 129 SER A C 1
ATOM 1114 O O . SER A 1 129 ? 2.486 -0.633 -7.747 1.00 95.75 129 SER A O 1
ATOM 1116 N N . ILE A 1 130 ? 0.675 0.680 -7.549 1.00 96.19 130 ILE A N 1
ATOM 1117 C CA . ILE A 1 130 ? 0.527 0.982 -8.965 1.00 96.19 130 ILE A CA 1
ATOM 1118 C C . ILE A 1 130 ? 1.650 1.910 -9.459 1.00 96.19 130 ILE A C 1
ATOM 1120 O O . ILE A 1 130 ? 2.188 1.670 -10.539 1.00 96.19 130 ILE A O 1
ATOM 1124 N N . ASN A 1 131 ? 2.067 2.892 -8.659 1.00 94.81 131 ASN A N 1
ATOM 1125 C CA . ASN A 1 131 ? 3.183 3.791 -8.953 1.00 94.81 131 ASN A CA 1
ATOM 1126 C C . ASN A 1 131 ? 4.504 3.015 -9.030 1.00 94.81 131 ASN A C 1
ATOM 1128 O O . ASN A 1 131 ? 5.255 3.183 -9.988 1.00 94.81 131 ASN A O 1
ATOM 1132 N N . ILE A 1 132 ? 4.742 2.077 -8.104 1.00 95.50 132 ILE A N 1
ATOM 1133 C CA . ILE A 1 132 ? 5.909 1.182 -8.175 1.00 95.50 132 ILE A CA 1
ATOM 1134 C C . ILE A 1 132 ? 5.906 0.355 -9.462 1.00 95.50 132 ILE A C 1
ATOM 1136 O O . ILE A 1 132 ? 6.924 0.262 -10.148 1.00 95.50 132 ILE A O 1
ATOM 1140 N N . ILE A 1 133 ? 4.759 -0.227 -9.823 1.00 95.94 133 ILE A N 1
ATOM 1141 C CA . ILE A 1 133 ? 4.643 -0.980 -11.075 1.00 95.94 133 ILE A CA 1
ATOM 1142 C C . ILE A 1 133 ? 4.898 -0.063 -12.274 1.00 95.94 133 ILE A C 1
ATOM 1144 O O . ILE A 1 133 ? 5.606 -0.475 -13.186 1.00 95.94 133 ILE A O 1
ATOM 1148 N N . SER A 1 134 ? 4.392 1.173 -12.268 1.00 94.25 134 SER A N 1
ATOM 1149 C CA . SER A 1 134 ? 4.640 2.150 -13.335 1.00 94.25 134 SER A CA 1
ATOM 1150 C C . SER A 1 134 ? 6.134 2.378 -13.563 1.00 94.25 134 SER A C 1
ATOM 1152 O O . SER A 1 134 ? 6.589 2.262 -14.697 1.00 94.25 134 SER A O 1
ATOM 1154 N N . VAL A 1 135 ? 6.910 2.601 -12.498 1.00 93.81 135 VAL A N 1
ATOM 1155 C CA . VAL A 1 135 ? 8.371 2.790 -12.583 1.00 93.81 135 VAL A CA 1
ATOM 1156 C C . VAL A 1 135 ? 9.070 1.539 -13.128 1.00 93.81 135 VAL A C 1
ATOM 1158 O O . VAL A 1 135 ? 9.953 1.624 -13.985 1.00 93.81 135 VAL A O 1
ATOM 1161 N N . ILE A 1 136 ? 8.636 0.346 -12.708 1.00 95.00 136 ILE A N 1
ATOM 1162 C CA . ILE A 1 136 ? 9.153 -0.920 -13.250 1.00 95.00 136 ILE A CA 1
ATOM 1163 C C . ILE A 1 136 ? 8.876 -1.026 -14.753 1.00 95.00 136 ILE A C 1
ATOM 1165 O O . ILE A 1 136 ? 9.776 -1.386 -15.514 1.00 95.00 136 ILE A O 1
ATOM 1169 N N . LEU A 1 137 ? 7.661 -0.710 -15.202 1.00 95.19 137 LEU A N 1
ATOM 1170 C CA . LEU A 1 137 ? 7.304 -0.762 -16.620 1.00 95.19 137 LEU A CA 1
ATOM 1171 C C . LEU A 1 137 ? 8.076 0.273 -17.442 1.00 95.19 137 LEU A C 1
ATOM 1173 O O . LEU A 1 137 ? 8.609 -0.072 -18.500 1.00 95.19 137 LEU A O 1
ATOM 1177 N N . GLU A 1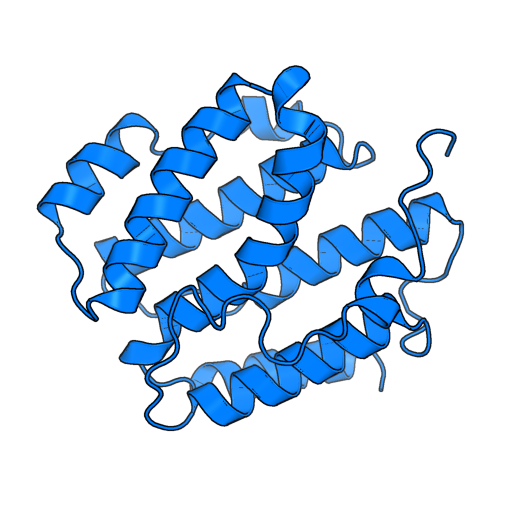 138 ? 8.209 1.494 -16.929 1.00 93.19 138 GLU A N 1
ATOM 1178 C CA . GLU A 1 138 ? 8.945 2.575 -17.582 1.00 93.19 138 GLU A CA 1
ATOM 1179 C C . GLU A 1 138 ? 10.424 2.219 -17.773 1.00 93.19 138 GLU A C 1
ATOM 1181 O O . GLU A 1 138 ? 10.931 2.330 -18.891 1.00 93.19 138 GLU A O 1
ATOM 1186 N N . SER A 1 139 ? 11.078 1.640 -16.756 1.00 93.88 139 SER A N 1
ATOM 1187 C CA . SER A 1 139 ? 12.468 1.153 -16.871 1.00 93.88 139 SER A CA 1
ATOM 1188 C C . SER A 1 139 ? 12.658 0.077 -17.960 1.00 93.88 139 SER A C 1
ATOM 1190 O O . SER A 1 139 ? 13.756 -0.142 -18.482 1.00 93.88 139 SER A O 1
ATOM 1192 N N . ASN A 1 140 ? 11.569 -0.591 -18.353 1.00 94.12 140 ASN A N 1
ATOM 1193 C CA . ASN A 1 140 ? 11.535 -1.600 -19.410 1.00 94.12 140 ASN A CA 1
ATOM 1194 C C . ASN A 1 140 ? 10.987 -1.068 -20.747 1.00 94.12 140 ASN A C 1
ATOM 1196 O O . ASN A 1 140 ? 10.818 -1.851 -21.683 1.00 94.12 140 ASN A O 1
ATOM 1200 N N . LYS A 1 141 ? 10.731 0.244 -20.870 1.00 93.50 141 LYS A N 1
ATOM 1201 C CA . LYS A 1 141 ? 10.114 0.881 -22.052 1.00 93.50 141 LYS A CA 1
ATOM 1202 C C . LYS A 1 141 ? 8.751 0.280 -22.408 1.00 93.50 141 LYS A C 1
ATOM 1204 O O . LYS A 1 141 ? 8.385 0.201 -23.583 1.00 93.50 141 LYS A O 1
ATOM 1209 N N . LEU A 1 142 ? 8.026 -0.183 -21.396 1.00 93.69 142 LEU A N 1
ATOM 1210 C CA . LEU A 1 142 ? 6.685 -0.727 -21.541 1.00 93.69 142 LEU A CA 1
ATOM 1211 C C . LEU A 1 142 ? 5.655 0.356 -21.239 1.00 93.69 142 LEU A C 1
ATOM 1213 O O . LEU A 1 142 ? 5.842 1.182 -20.350 1.00 93.69 142 LEU A O 1
ATOM 1217 N N . ASP A 1 143 ? 4.561 0.334 -21.993 1.00 88.75 143 ASP A N 1
ATOM 1218 C CA . ASP A 1 143 ? 3.465 1.275 -21.809 1.00 88.75 143 ASP A CA 1
ATOM 1219 C C . ASP A 1 143 ? 2.662 0.907 -20.557 1.00 88.75 143 ASP A C 1
ATOM 1221 O O . ASP A 1 143 ? 2.020 -0.144 -20.499 1.00 88.75 143 ASP A O 1
ATOM 1225 N N . TYR A 1 144 ? 2.690 1.784 -19.557 1.00 84.19 144 TYR A N 1
ATOM 1226 C CA . TYR A 1 144 ? 1.924 1.633 -18.324 1.00 84.19 144 TYR A CA 1
ATOM 1227 C C . TYR A 1 144 ? 0.400 1.649 -18.565 1.00 84.19 144 TYR A C 1
ATOM 1229 O O . TYR A 1 144 ? -0.345 1.063 -17.780 1.00 84.19 144 TYR A O 1
ATOM 1237 N N . ASP A 1 145 ? -0.088 2.206 -19.682 1.00 86.81 145 ASP A N 1
ATOM 1238 C CA . ASP A 1 145 ? -1.507 2.115 -20.051 1.00 86.81 145 ASP A CA 1
ATOM 1239 C C . ASP A 1 145 ? -1.908 0.718 -20.585 1.00 86.81 145 ASP A C 1
ATOM 1241 O O . ASP A 1 145 ? -3.108 0.396 -20.643 1.00 86.81 145 ASP A O 1
ATOM 1245 N N . ASP A 1 146 ? -0.950 -0.164 -20.912 1.00 89.00 146 ASP A N 1
ATOM 1246 C CA . ASP A 1 146 ? -1.237 -1.545 -21.313 1.00 89.00 146 ASP A CA 1
ATOM 1247 C C . ASP A 1 146 ? -1.539 -2.448 -20.106 1.00 89.00 146 ASP A C 1
ATOM 1249 O O . ASP A 1 146 ? -0.730 -3.229 -19.603 1.00 89.00 146 ASP A O 1
ATOM 1253 N N . THR A 1 147 ? -2.802 -2.409 -19.688 1.00 89.31 147 THR A N 1
ATOM 1254 C CA . THR A 1 147 ? -3.344 -3.250 -18.604 1.00 89.31 147 THR A CA 1
ATOM 1255 C C . THR A 1 147 ? -3.348 -4.762 -18.878 1.00 89.31 147 THR A C 1
ATOM 1257 O O . THR A 1 147 ? -3.884 -5.515 -18.062 1.00 89.31 147 THR A O 1
ATOM 1260 N N . ASN A 1 148 ? -2.810 -5.235 -20.009 1.00 92.06 148 ASN A N 1
ATOM 1261 C CA . ASN A 1 148 ? -2.598 -6.664 -20.258 1.00 92.06 148 ASN A CA 1
ATOM 1262 C C . ASN A 1 148 ? -1.229 -7.156 -19.784 1.00 92.06 148 ASN A C 1
ATOM 1264 O O . ASN A 1 148 ? -1.026 -8.371 -19.717 1.00 92.06 148 ASN A O 1
ATOM 1268 N N . ILE A 1 149 ? -0.313 -6.250 -19.431 1.00 95.69 149 ILE A N 1
ATOM 1269 C CA . ILE A 1 149 ? 0.985 -6.626 -18.881 1.00 95.69 149 ILE A CA 1
ATOM 1270 C C . ILE A 1 149 ? 0.761 -7.414 -17.573 1.00 95.69 149 ILE A C 1
ATOM 1272 O O . ILE A 1 149 ? 0.032 -6.931 -16.700 1.00 95.69 149 ILE A O 1
ATOM 1276 N N . PRO A 1 150 ? 1.354 -8.618 -17.404 1.00 96.12 150 PRO A N 1
ATOM 1277 C CA . PRO A 1 150 ? 0.961 -9.543 -16.340 1.00 96.12 150 PRO A CA 1
ATOM 1278 C C . PRO A 1 150 ? 1.013 -8.965 -14.920 1.00 96.12 150 PRO A C 1
ATOM 1280 O O . PRO A 1 150 ? 0.049 -9.137 -14.175 1.00 96.12 150 PRO A O 1
ATOM 1283 N N . ILE A 1 151 ? 2.086 -8.251 -14.562 1.00 96.69 151 ILE A N 1
ATOM 1284 C CA . ILE A 1 151 ? 2.248 -7.620 -13.241 1.00 96.69 151 ILE A CA 1
ATOM 1285 C C . ILE A 1 151 ? 1.151 -6.585 -12.954 1.00 96.69 151 ILE A C 1
ATOM 1287 O O . ILE A 1 151 ? 0.479 -6.659 -11.927 1.00 96.69 151 ILE A O 1
ATOM 1291 N N . LEU A 1 152 ? 0.892 -5.680 -13.903 1.00 97.12 152 LEU A N 1
ATOM 1292 C CA . LEU A 1 152 ? -0.109 -4.624 -13.757 1.00 97.12 152 LEU A CA 1
ATOM 1293 C C . LEU A 1 152 ? -1.524 -5.201 -13.723 1.00 97.12 152 LEU A C 1
ATOM 1295 O O . LEU A 1 152 ? -2.341 -4.841 -12.875 1.00 97.12 152 LEU A O 1
ATOM 1299 N N . LYS A 1 153 ? -1.808 -6.143 -14.626 1.00 97.00 153 LYS A N 1
ATOM 1300 C CA . LYS A 1 153 ? -3.087 -6.846 -14.663 1.00 97.00 153 LYS A CA 1
ATOM 1301 C C . LYS A 1 153 ? -3.373 -7.553 -13.340 1.00 97.00 153 LYS A C 1
ATOM 1303 O O . LYS A 1 153 ? -4.507 -7.504 -12.858 1.00 97.00 153 LYS A O 1
ATOM 1308 N N . ASN A 1 154 ? -2.372 -8.236 -12.786 1.00 97.88 154 ASN A N 1
ATOM 1309 C CA . ASN A 1 154 ? -2.526 -8.967 -11.540 1.00 97.88 154 ASN A CA 1
ATOM 1310 C C . ASN A 1 154 ? -2.820 -8.033 -10.367 1.00 97.88 154 ASN A C 1
ATOM 1312 O O . ASN A 1 154 ? -3.786 -8.290 -9.652 1.00 97.88 154 ASN A O 1
ATOM 1316 N N . GLU A 1 155 ? -2.064 -6.944 -10.214 1.00 97.88 155 GLU A N 1
ATOM 1317 C CA . GLU A 1 155 ? -2.272 -5.998 -9.112 1.00 97.88 155 GLU A CA 1
ATOM 1318 C C . GLU A 1 155 ? -3.660 -5.344 -9.190 1.00 97.88 155 GLU A C 1
ATOM 1320 O O . GLU A 1 155 ? -4.391 -5.320 -8.199 1.00 97.88 155 GLU A O 1
ATOM 1325 N N . ILE A 1 156 ? -4.087 -4.930 -10.389 1.00 97.56 156 ILE A N 1
ATOM 1326 C CA . ILE A 1 156 ? -5.431 -4.386 -10.631 1.00 97.56 156 ILE A CA 1
ATOM 1327 C C . ILE A 1 156 ? -6.521 -5.386 -10.218 1.00 97.56 156 ILE A C 1
ATOM 1329 O O . ILE A 1 156 ? -7.463 -5.039 -9.496 1.00 97.56 156 ILE A O 1
ATOM 1333 N N . ASP A 1 157 ? -6.420 -6.635 -10.680 1.00 97.62 157 ASP A N 1
ATOM 1334 C CA . ASP A 1 157 ? -7.407 -7.671 -10.376 1.00 97.62 157 ASP A CA 1
ATOM 1335 C C . ASP A 1 157 ? -7.397 -8.032 -8.879 1.00 97.62 157 ASP A C 1
ATOM 1337 O O . ASP A 1 157 ? -8.460 -8.275 -8.294 1.00 97.62 157 ASP A O 1
ATOM 1341 N N . ALA A 1 158 ? -6.220 -8.047 -8.248 1.00 98.50 158 ALA A N 1
ATOM 1342 C CA . ALA A 1 158 ? -6.038 -8.330 -6.830 1.00 98.50 158 ALA A CA 1
ATOM 1343 C C . ALA A 1 158 ? -6.657 -7.235 -5.953 1.00 98.50 158 ALA A C 1
ATOM 1345 O O . ALA A 1 158 ? -7.483 -7.541 -5.090 1.00 98.50 158 ALA A O 1
ATOM 1346 N N . GLN A 1 159 ? -6.367 -5.962 -6.233 1.00 98.38 159 GLN A N 1
ATOM 1347 C CA . GLN A 1 159 ? -6.963 -4.823 -5.531 1.00 98.38 159 GLN A CA 1
ATOM 1348 C C . GLN A 1 159 ? -8.486 -4.788 -5.699 1.00 98.38 159 GLN A C 1
ATOM 1350 O O . GLN A 1 159 ? -9.211 -4.541 -4.734 1.00 98.38 159 GLN A O 1
ATOM 1355 N N . ILE A 1 160 ? -9.006 -5.095 -6.895 1.00 98.00 160 ILE A N 1
ATOM 1356 C CA . ILE A 1 160 ? -10.454 -5.155 -7.149 1.00 98.00 160 ILE A CA 1
ATOM 1357 C C . ILE A 1 160 ? -11.139 -6.265 -6.350 1.00 98.00 160 ILE A C 1
ATOM 1359 O O . ILE A 1 160 ? -12.274 -6.063 -5.901 1.00 98.00 160 ILE A O 1
ATOM 1363 N N . LYS A 1 161 ? -10.506 -7.432 -6.203 1.00 98.19 161 LYS A N 1
ATOM 1364 C CA . LYS A 1 161 ? -11.023 -8.523 -5.365 1.00 98.19 161 LYS A CA 1
ATOM 1365 C C . LYS A 1 161 ? -10.971 -8.135 -3.895 1.00 98.19 161 LYS A C 1
ATOM 1367 O O . LYS A 1 161 ? -11.994 -8.188 -3.218 1.00 98.19 161 LYS A O 1
ATOM 1372 N N . LEU A 1 162 ? -9.821 -7.642 -3.440 1.00 98.62 162 LEU A N 1
ATOM 1373 C CA . LEU A 1 162 ? -9.631 -7.246 -2.055 1.00 98.62 162 LEU A CA 1
ATOM 1374 C C . LEU A 1 162 ? -10.658 -6.197 -1.626 1.00 98.62 162 LEU A C 1
ATOM 1376 O O . LEU A 1 162 ? -11.390 -6.401 -0.663 1.00 98.62 162 LEU A O 1
ATOM 1380 N N . ILE A 1 163 ? -10.780 -5.095 -2.368 1.00 97.94 163 ILE A N 1
ATOM 1381 C CA . ILE A 1 163 ? -11.678 -3.997 -1.997 1.00 97.94 163 ILE A CA 1
ATOM 1382 C C . ILE A 1 163 ? -13.157 -4.420 -1.965 1.00 97.94 163 ILE A C 1
ATOM 1384 O O . ILE A 1 163 ? -13.968 -3.813 -1.267 1.00 97.94 163 ILE A O 1
ATOM 1388 N N . GLN A 1 164 ? -13.529 -5.468 -2.711 1.00 97.38 164 GLN A N 1
ATOM 1389 C CA . GLN A 1 164 ? -14.863 -6.067 -2.642 1.00 97.38 164 GLN A CA 1
ATOM 1390 C C . GLN A 1 164 ? -15.067 -6.871 -1.365 1.00 97.38 164 GLN A C 1
ATOM 1392 O O . GLN A 1 164 ? -16.127 -6.774 -0.750 1.00 97.38 164 GLN A O 1
ATOM 1397 N N . ASP A 1 165 ? -14.069 -7.642 -0.954 1.00 98.06 165 ASP A N 1
ATOM 1398 C CA . ASP A 1 165 ? -14.157 -8.447 0.258 1.00 98.06 165 ASP A CA 1
ATOM 1399 C C . ASP A 1 165 ? -14.111 -7.599 1.521 1.00 98.06 165 ASP A C 1
ATOM 1401 O O . ASP A 1 165 ? -14.837 -7.885 2.475 1.00 98.06 165 ASP A O 1
ATOM 1405 N N . LEU A 1 166 ? -13.360 -6.497 1.499 1.00 98.31 166 LEU A N 1
ATOM 1406 C CA . LEU A 1 166 ? -13.290 -5.545 2.605 1.00 98.31 166 LEU A CA 1
ATOM 1407 C C . LEU A 1 166 ? -14.589 -4.746 2.816 1.00 98.31 166 LEU A C 1
ATOM 1409 O O . LEU A 1 166 ? -14.704 -4.020 3.807 1.00 98.31 166 LEU A O 1
ATOM 1413 N N . SER A 1 167 ? -15.596 -4.891 1.944 1.00 97.50 167 SER A N 1
ATOM 1414 C CA . SER A 1 167 ? -16.947 -4.367 2.194 1.00 97.50 167 SER A CA 1
ATOM 1415 C C . SER A 1 167 ? -17.780 -5.255 3.129 1.00 97.50 167 SER A C 1
ATOM 1417 O O . SER A 1 167 ? -18.943 -4.953 3.398 1.00 97.50 167 SER A O 1
ATOM 1419 N N . LYS A 1 168 ? -17.226 -6.386 3.569 1.00 97.12 168 LYS A N 1
ATOM 1420 C CA . LYS A 1 168 ? -17.830 -7.341 4.502 1.00 97.12 168 LYS A CA 1
ATOM 1421 C C . LYS A 1 168 ? -16.909 -7.490 5.716 1.00 97.12 168 LYS A C 1
ATOM 1423 O O . LYS A 1 168 ? -15.740 -7.126 5.618 1.00 97.12 168 LYS A O 1
ATOM 1428 N N . PRO A 1 169 ? -17.392 -7.999 6.862 1.00 96.69 169 PRO A N 1
ATOM 1429 C CA . PRO A 1 169 ? -16.511 -8.313 7.983 1.00 96.69 169 PRO A CA 1
ATOM 1430 C C . PRO A 1 169 ? -15.409 -9.279 7.536 1.00 96.69 169 PRO A C 1
ATOM 1432 O O . PRO A 1 169 ? -15.714 -10.317 6.952 1.00 96.69 169 PRO A O 1
ATOM 1435 N N . GLN A 1 170 ? -14.151 -8.918 7.786 1.00 95.06 170 GLN A N 1
ATOM 1436 C CA . GLN A 1 170 ? -12.980 -9.738 7.482 1.00 95.06 170 GLN A CA 1
ATOM 1437 C C . GLN A 1 170 ? -12.099 -9.854 8.725 1.00 95.06 170 GLN A C 1
ATOM 1439 O O . GLN A 1 170 ? -12.102 -8.975 9.583 1.00 95.06 170 GLN A O 1
ATOM 1444 N N . ALA A 1 171 ? -11.342 -10.945 8.804 1.00 93.56 171 ALA A N 1
ATOM 1445 C CA . ALA A 1 171 ? -10.374 -11.210 9.869 1.00 93.56 171 ALA A CA 1
ATOM 1446 C C . ALA A 1 171 ? -8.962 -11.375 9.284 1.00 93.56 171 ALA A C 1
ATOM 1448 O O . ALA A 1 171 ? -8.200 -12.235 9.720 1.00 93.56 171 ALA A O 1
ATOM 1449 N N . TYR A 1 172 ? -8.654 -10.609 8.233 1.00 97.94 172 TYR A N 1
ATOM 1450 C CA . TYR A 1 172 ? -7.357 -10.688 7.576 1.00 97.94 172 TYR A CA 1
ATOM 1451 C C . TYR A 1 172 ? -6.243 -10.158 8.478 1.00 97.94 172 TYR A C 1
ATOM 1453 O O . TYR A 1 172 ? -6.386 -9.140 9.157 1.00 97.94 172 TYR A O 1
ATOM 1461 N N . THR A 1 173 ? -5.115 -10.855 8.437 1.00 97.69 173 THR A N 1
ATOM 1462 C CA . THR A 1 173 ? -3.943 -10.613 9.284 1.00 97.69 173 THR A CA 1
ATOM 1463 C C . THR A 1 173 ? -2.690 -10.413 8.439 1.00 97.69 173 THR A C 1
ATOM 1465 O O . THR A 1 173 ? -2.729 -10.533 7.214 1.00 97.69 173 THR A O 1
ATOM 1468 N N . TYR A 1 174 ? -1.535 -10.208 9.072 1.00 98.00 174 TYR A N 1
ATOM 1469 C CA . TYR A 1 174 ? -0.238 -10.205 8.386 1.00 98.00 174 TYR A CA 1
ATOM 1470 C C . TYR A 1 174 ? 0.014 -11.456 7.515 1.00 98.00 174 TYR A C 1
ATOM 1472 O O . TYR A 1 174 ? 0.736 -11.406 6.513 1.00 98.00 174 TYR A O 1
ATOM 1480 N N . LYS A 1 175 ? -0.588 -12.607 7.845 1.00 97.88 175 LYS A N 1
ATOM 1481 C CA . LYS A 1 175 ? -0.482 -13.820 7.009 1.00 97.88 175 LYS A CA 1
ATOM 1482 C C . LYS A 1 175 ? -1.131 -13.644 5.634 1.00 97.88 175 LYS A C 1
ATOM 1484 O O . LYS A 1 175 ? -0.698 -14.285 4.681 1.00 97.88 175 LYS A O 1
ATOM 1489 N N . ASP A 1 176 ? -2.096 -12.738 5.534 1.00 98.50 176 ASP A N 1
ATOM 1490 C CA . ASP A 1 176 ? -2.887 -12.443 4.342 1.00 98.50 176 ASP A CA 1
ATOM 1491 C C . ASP A 1 176 ? -2.368 -11.213 3.580 1.00 98.50 176 ASP A C 1
ATOM 1493 O O . ASP A 1 176 ? -2.996 -10.769 2.624 1.00 98.50 176 ASP A O 1
ATOM 1497 N N . ARG A 1 177 ? -1.207 -10.659 3.955 1.00 97.81 177 ARG A N 1
ATOM 1498 C CA . ARG A 1 177 ? -0.633 -9.425 3.373 1.00 97.81 177 ARG A CA 1
ATOM 1499 C C . ARG A 1 177 ? -0.425 -9.435 1.851 1.00 97.81 177 ARG A C 1
ATOM 1501 O O . ARG A 1 177 ? -0.266 -8.378 1.257 1.00 97.81 177 ARG A O 1
ATOM 1508 N N . ASN A 1 178 ? -0.449 -10.618 1.234 1.00 97.75 178 ASN A N 1
ATOM 1509 C CA . ASN A 1 178 ? -0.369 -10.823 -0.216 1.00 97.75 178 ASN A CA 1
ATOM 1510 C C . ASN A 1 178 ? -1.563 -11.609 -0.777 1.00 97.75 178 ASN A C 1
ATOM 1512 O O . ASN A 1 178 ? -1.476 -12.170 -1.868 1.00 97.75 178 ASN A O 1
ATOM 1516 N N . ILE A 1 179 ? -2.679 -11.697 -0.045 1.00 98.19 179 ILE A N 1
ATOM 1517 C CA . ILE A 1 179 ? -3.877 -12.373 -0.547 1.00 98.19 179 ILE A CA 1
ATOM 1518 C C . ILE A 1 179 ? -4.298 -11.754 -1.889 1.00 98.19 179 ILE A C 1
ATOM 1520 O O . ILE A 1 179 ? -4.257 -10.539 -2.050 1.00 98.19 179 ILE A O 1
ATOM 1524 N N . TYR A 1 180 ? -4.669 -12.601 -2.850 1.00 98.31 180 TYR A N 1
ATOM 1525 C CA . TYR A 1 180 ? -5.016 -12.270 -4.243 1.00 98.31 180 TYR A CA 1
ATOM 1526 C C . TYR A 1 180 ? -3.880 -11.885 -5.196 1.00 98.31 180 TYR A C 1
ATOM 1528 O O . TYR A 1 180 ? -4.113 -11.970 -6.404 1.00 98.31 180 TYR A O 1
ATOM 1536 N N . ARG A 1 181 ? -2.680 -11.546 -4.709 1.00 97.81 181 ARG A N 1
ATOM 1537 C CA . ARG A 1 181 ? -1.503 -11.382 -5.577 1.00 97.81 181 ARG A CA 1
ATOM 1538 C C . ARG A 1 181 ? -1.009 -12.740 -6.052 1.00 97.81 181 ARG A C 1
ATOM 1540 O O . ARG A 1 181 ? -0.851 -13.669 -5.259 1.00 97.81 181 ARG A O 1
ATOM 1547 N N . ASP A 1 182 ? -0.748 -12.844 -7.347 1.00 97.50 182 ASP A N 1
ATOM 1548 C CA . ASP A 1 182 ? -0.113 -14.021 -7.928 1.00 97.50 182 ASP A CA 1
ATOM 1549 C C . ASP A 1 182 ? 1.400 -13.816 -7.979 1.00 97.50 182 ASP A C 1
ATOM 1551 O O . ASP A 1 182 ? 1.887 -12.871 -8.592 1.00 97.50 182 ASP A O 1
ATOM 1555 N N . LYS A 1 183 ? 2.159 -14.702 -7.332 1.00 94.56 183 LYS A N 1
ATOM 1556 C CA . LYS A 1 183 ? 3.612 -14.524 -7.199 1.00 94.56 183 LYS A CA 1
ATOM 1557 C C . LYS A 1 183 ? 4.339 -14.523 -8.543 1.00 94.56 183 LYS A C 1
ATOM 1559 O O . LYS A 1 183 ? 5.320 -13.800 -8.681 1.00 94.56 183 LYS A O 1
ATOM 1564 N N . GLU A 1 184 ? 3.889 -15.324 -9.506 1.00 96.25 184 GLU A N 1
ATOM 1565 C CA . GLU A 1 184 ? 4.541 -15.420 -10.814 1.00 96.25 184 GLU A CA 1
ATOM 1566 C C . GLU A 1 184 ? 4.273 -14.159 -11.636 1.00 96.25 184 GLU A C 1
ATOM 1568 O O . GLU A 1 184 ? 5.200 -13.577 -12.197 1.00 96.25 184 GLU A O 1
ATOM 1573 N N . ALA A 1 185 ? 3.030 -13.674 -11.637 1.00 96.50 185 ALA A N 1
ATOM 1574 C CA . ALA A 1 185 ? 2.677 -12.423 -12.293 1.00 96.50 185 ALA A CA 1
ATOM 1575 C C . ALA A 1 185 ? 3.400 -11.221 -11.666 1.00 96.50 185 ALA A C 1
ATOM 1577 O O . ALA A 1 185 ? 3.944 -10.392 -12.398 1.00 96.50 185 ALA A O 1
ATOM 1578 N N . MET A 1 186 ? 3.477 -11.154 -10.332 1.00 94.75 186 MET A N 1
ATOM 1579 C CA . MET A 1 186 ? 4.170 -10.069 -9.624 1.00 94.75 186 MET A CA 1
ATOM 1580 C C . MET A 1 186 ? 5.691 -10.071 -9.844 1.00 94.75 186 MET A C 1
ATOM 1582 O O . MET A 1 186 ? 6.326 -9.034 -9.685 1.00 94.75 186 MET A O 1
ATOM 1586 N N . ALA A 1 187 ? 6.271 -11.206 -10.246 1.00 92.94 187 ALA A N 1
ATOM 1587 C CA . ALA A 1 187 ? 7.688 -11.345 -10.590 1.00 92.94 187 ALA A CA 1
ATOM 1588 C C . ALA A 1 187 ? 7.956 -11.355 -12.109 1.00 92.94 187 ALA A C 1
ATOM 1590 O O . ALA A 1 187 ? 9.090 -11.595 -12.530 1.00 92.94 187 ALA A O 1
ATOM 1591 N N . SER A 1 188 ? 6.929 -11.128 -12.938 1.00 95.31 188 SER A N 1
ATOM 1592 C CA . SER A 1 188 ? 7.015 -11.278 -14.399 1.00 95.31 188 SER A CA 1
ATOM 1593 C C . SER A 1 188 ? 7.947 -10.272 -15.078 1.00 95.31 188 SER A C 1
ATOM 1595 O O . SER A 1 188 ? 8.476 -10.560 -16.150 1.00 95.31 188 SER A O 1
ATOM 1597 N N . ILE A 1 189 ? 8.156 -9.108 -14.460 1.00 93.88 189 ILE A N 1
ATOM 1598 C CA . ILE A 1 189 ? 9.034 -8.040 -14.938 1.00 93.88 189 ILE A CA 1
ATOM 1599 C C . ILE A 1 189 ? 9.830 -7.529 -13.742 1.00 93.88 189 ILE A C 1
ATOM 1601 O O . ILE A 1 189 ? 9.288 -7.368 -12.649 1.00 93.88 189 ILE A O 1
ATOM 1605 N N . LYS A 1 190 ? 11.123 -7.289 -13.953 1.00 92.38 190 LYS A N 1
ATOM 1606 C CA . LYS A 1 190 ? 12.019 -6.709 -12.951 1.00 92.38 190 LYS A CA 1
ATOM 1607 C C . LYS A 1 190 ? 12.388 -5.292 -13.350 1.00 92.38 190 LYS A C 1
ATOM 1609 O O . LYS A 1 190 ? 12.428 -4.981 -14.538 1.00 92.38 190 LYS A O 1
ATOM 1614 N N . PHE A 1 191 ? 12.681 -4.463 -12.358 1.00 92.06 191 PHE A N 1
ATOM 1615 C CA . PHE A 1 191 ? 13.257 -3.148 -12.592 1.00 92.06 191 PHE A CA 1
ATOM 1616 C C . PHE A 1 191 ? 14.584 -3.268 -13.343 1.00 92.06 191 PHE A C 1
ATOM 1618 O O . PHE A 1 191 ? 15.384 -4.165 -13.063 1.00 92.06 191 PHE A O 1
ATOM 1625 N N . ASN A 1 192 ? 14.787 -2.389 -14.317 1.00 90.81 192 ASN A N 1
ATOM 1626 C CA . ASN A 1 192 ? 16.012 -2.323 -15.094 1.00 90.81 192 ASN A CA 1
ATOM 1627 C C . ASN A 1 192 ? 16.832 -1.105 -14.658 1.00 90.81 192 ASN A C 1
ATOM 1629 O O . ASN A 1 192 ? 16.548 0.012 -15.071 1.00 90.81 192 ASN A O 1
ATOM 1633 N N . GLU A 1 193 ? 17.880 -1.348 -13.873 1.00 83.19 193 GLU A N 1
ATOM 1634 C CA . GLU A 1 193 ? 18.781 -0.314 -13.335 1.00 83.19 193 GLU A CA 1
ATOM 1635 C C . GLU A 1 193 ? 19.619 0.405 -14.407 1.00 83.19 193 GLU A C 1
ATOM 16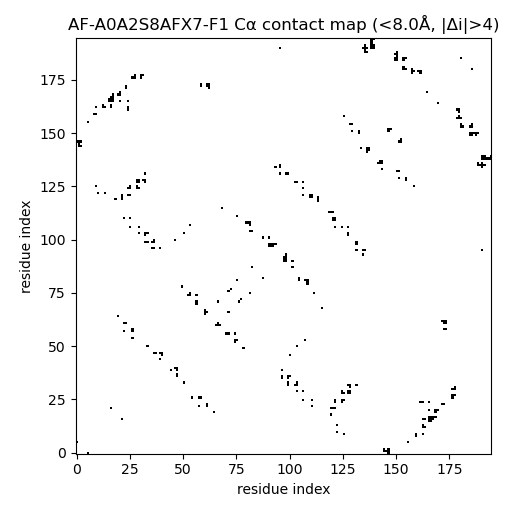37 O O . GLU A 1 193 ? 20.260 1.407 -14.116 1.00 83.19 193 GLU A O 1
ATOM 1642 N N . ASN A 1 194 ? 19.643 -0.102 -15.647 1.00 75.81 194 ASN A N 1
ATOM 1643 C CA . ASN A 1 194 ? 20.411 0.482 -16.754 1.00 75.81 194 ASN A CA 1
ATOM 1644 C C . ASN A 1 194 ? 19.554 1.360 -17.684 1.00 75.81 194 ASN A C 1
ATOM 1646 O O . ASN A 1 194 ? 19.934 1.558 -18.844 1.00 75.81 194 ASN A O 1
ATOM 1650 N N . TYR A 1 195 ? 18.369 1.775 -17.230 1.00 66.12 195 TYR A N 1
ATOM 1651 C CA . TYR A 1 195 ? 17.479 2.667 -17.971 1.00 66.12 195 TYR A CA 1
ATOM 1652 C C . TYR A 1 195 ? 17.850 4.134 -17.756 1.00 66.12 195 TYR A C 1
ATOM 1654 O O . TYR A 1 195 ? 18.049 4.518 -16.585 1.00 66.12 195 TYR A O 1
#

Secondary structure (DSSP, 8-state):
--HHHHHHHHHHHHTTS-GGGHHHHHHHHHHHHHHHHGGGTTTSHHHHHHHHHHHHHHHHHHHHT---HHHHHHHHTTTSSSS-HHHHHHS-TT-HHHHHHHHHHHHHHHHHHHHHHT----TTHHHHHHHHHHHHHHHTT--TT-TTSHHHHHHHHHHHHHHHHTTS-----GGGTTTT--HHHHTSS---TT-